Protein AF-A0AA92WK40-F1 (afdb_monomer)

pLDDT: mean 91.24, std 6.4, range [58.88, 98.25]

Secondary structure (DSSP, 8-state):
-EEE-SSEEEEEEEE-SS--SSPPPP-TT-BSEEE--TTEEEEEEEGGGEEE-TTS-EEEETT-EEEEEEEEEEEEETTEEEEEEEEEEEEE---TTSPPTTEEEEEE-STT-EEEEE-TT--EEE--S-GGGEEEEEETTEEEEEESS---TTTS--EEEEEEEEETTEEEEEEEEE--

Radius of gyration: 20.88 Å; Cα contacts (8 Å, |Δi|>4): 430; chains: 1; bounding box: 44×32×64 Å

Nearest PDB structures (foldseek):
  7sz8-assembly2_B  TM=3.788E-01  e=2.258E-03  Homo sapiens
  7sz8-assembly1_A  TM=3.539E-01  e=1.001E-02  Homo sapiens
  5w1d-assembly1_A  TM=3.639E-01  e=1.865E-01  Mus musculus
  4pbw-assembly3_F  TM=2.655E-01  e=5.204E-02  Gallus gallus
  2yd9-assembly1_A-2  TM=3.228E-01  e=6.335E-01  Homo sapiens

InterPro domains:
  IPR032217 Protein of unknown function DUF5036 [PF16439] (2-179)

Mean predicted aligned error: 5.36 Å

Solvent-accessible surface area (backbone atoms only — not comparable to full-atom values): 10190 Å² total; per-residue (Å²): 110,64,53,73,43,94,61,35,31,38,29,81,74,45,81,34,93,68,83,75,81,92,66,78,74,83,56,73,76,62,28,45,60,45,81,66,51,70,44,24,22,34,39,37,35,48,48,89,45,50,48,73,40,90,89,71,47,42,23,34,37,60,68,38,69,34,38,39,36,29,26,75,39,74,35,72,52,101,92,44,77,78,50,67,44,66,51,74,52,74,50,62,41,79,67,89,53,47,61,62,70,70,39,71,66,50,76,41,61,43,57,92,40,69,48,72,39,82,37,52,59,30,76,48,67,46,68,88,62,74,61,81,45,40,50,74,50,76,56,96,18,34,36,37,43,31,42,68,42,59,50,30,91,89,86,40,54,57,47,82,45,66,41,35,38,28,42,88,56,32,26,36,40,33,29,37,37,32,43,122

Organism: NCBI:txid165179

Structure (mmCIF, N/CA/C/O backbone):
data_AF-A0AA92WK40-F1
#
_entry.id   AF-A0AA92WK40-F1
#
loop_
_atom_site.group_PDB
_atom_site.id
_atom_site.type_symbol
_atom_site.label_atom_id
_atom_site.label_alt_id
_atom_site.label_comp_id
_atom_site.label_asym_id
_atom_site.label_entity_id
_atom_site.label_seq_id
_atom_site.pdbx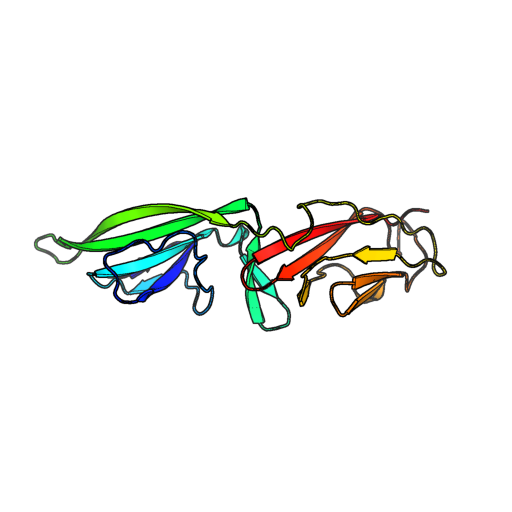_PDB_ins_code
_atom_site.Cartn_x
_atom_site.Cartn_y
_atom_site.Cartn_z
_atom_site.occupancy
_atom_site.B_iso_or_equiv
_atom_site.auth_seq_id
_atom_site.auth_comp_id
_atom_site.auth_asym_id
_atom_site.auth_atom_id
_atom_site.pdbx_PDB_model_num
ATOM 1 N N . MET A 1 1 ? -18.169 11.946 21.550 1.00 88.25 1 MET A N 1
ATOM 2 C CA . MET A 1 1 ? -16.724 11.747 21.780 1.00 88.25 1 MET A CA 1
ATOM 3 C C . MET A 1 1 ? -16.184 11.034 20.564 1.00 88.25 1 MET A C 1
ATOM 5 O O . MET A 1 1 ? -16.852 10.114 20.103 1.00 88.25 1 MET A O 1
ATOM 9 N N . ASN A 1 2 ? -15.027 11.459 20.067 1.00 92.31 2 ASN A N 1
ATOM 10 C CA . ASN A 1 2 ? -14.423 10.904 18.863 1.00 92.31 2 ASN A CA 1
ATOM 11 C C . ASN A 1 2 ? -13.021 10.378 19.186 1.00 92.31 2 ASN A C 1
ATOM 13 O O . ASN A 1 2 ? -12.328 10.960 20.023 1.00 92.31 2 ASN A O 1
ATOM 17 N N . PHE A 1 3 ? -12.609 9.295 18.530 1.00 92.88 3 PHE A N 1
ATOM 18 C CA . PHE A 1 3 ? -11.190 9.001 18.392 1.00 92.88 3 PHE A CA 1
ATOM 19 C C . PHE A 1 3 ? -10.638 9.919 17.319 1.00 92.88 3 PHE A C 1
ATOM 21 O O . PHE A 1 3 ? -11.277 10.091 16.284 1.00 92.88 3 PHE A O 1
ATOM 28 N N . ARG A 1 4 ? -9.471 10.503 17.581 1.00 92.56 4 ARG A N 1
ATOM 29 C CA . ARG A 1 4 ? -8.779 11.381 16.646 1.00 92.56 4 ARG A CA 1
ATOM 30 C C . ARG A 1 4 ? -7.291 11.077 16.661 1.00 92.56 4 ARG A C 1
ATOM 32 O O . ARG A 1 4 ? -6.718 10.882 17.732 1.00 92.56 4 ARG A O 1
ATOM 39 N N . SER A 1 5 ? -6.684 11.048 15.485 1.00 91.06 5 SER A N 1
ATOM 40 C CA . SER A 1 5 ? -5.242 10.911 15.321 1.00 91.06 5 SER A CA 1
ATOM 41 C C . SER A 1 5 ? -4.771 11.678 14.091 1.00 91.06 5 SER A C 1
ATOM 43 O O . SER A 1 5 ? -5.496 11.778 13.105 1.00 91.06 5 SER A O 1
ATOM 45 N N . ASP A 1 6 ? -3.549 12.203 14.155 1.00 89.38 6 ASP A N 1
ATOM 46 C CA . ASP A 1 6 ? -2.934 12.938 13.047 1.00 89.38 6 ASP A CA 1
ATOM 47 C C . ASP A 1 6 ? -2.139 12.013 12.108 1.00 89.38 6 ASP A C 1
ATOM 49 O O . ASP A 1 6 ? -2.012 12.294 10.920 1.00 89.38 6 ASP A O 1
ATOM 53 N N . SER A 1 7 ? -1.625 10.890 12.622 1.00 90.25 7 SER A N 1
ATOM 54 C CA . SER A 1 7 ? -0.788 9.933 11.874 1.00 90.25 7 SER A CA 1
ATOM 55 C C . SER A 1 7 ? -1.389 8.532 11.773 1.00 90.25 7 SER A C 1
ATOM 57 O O . SER A 1 7 ? -0.779 7.629 11.205 1.00 90.25 7 SER A O 1
ATOM 59 N N . TRP A 1 8 ? -2.588 8.338 12.326 1.00 92.62 8 TRP A N 1
ATOM 60 C CA . TRP A 1 8 ? -3.312 7.077 12.239 1.00 92.62 8 TRP A CA 1
ATOM 61 C C . TRP A 1 8 ? -4.696 7.300 11.668 1.00 92.62 8 TRP A C 1
ATOM 63 O O . TRP A 1 8 ? -5.387 8.249 12.033 1.00 92.62 8 TRP A O 1
ATOM 73 N N . GLN A 1 9 ? -5.118 6.369 10.830 1.00 91.56 9 GLN A N 1
ATOM 74 C CA . GLN A 1 9 ? -6.491 6.292 10.372 1.00 91.56 9 GLN A CA 1
ATOM 75 C C . GLN A 1 9 ? -7.210 5.183 11.129 1.00 91.56 9 GLN A C 1
ATOM 77 O O . GLN A 1 9 ? -6.617 4.165 11.495 1.00 91.56 9 GLN A O 1
ATOM 82 N N . VAL A 1 10 ? -8.487 5.413 11.397 1.00 92.88 10 VAL A N 1
ATOM 83 C CA . 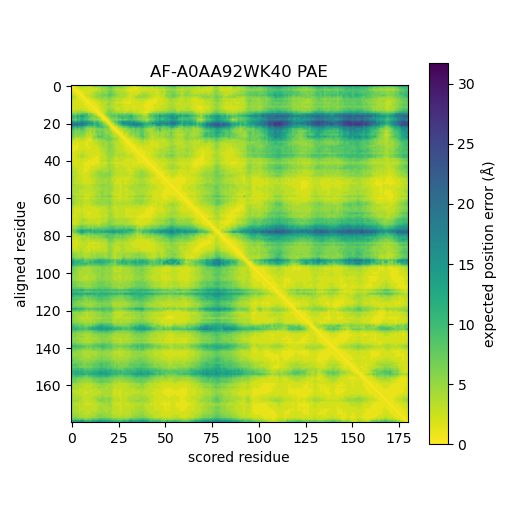VAL A 1 10 ? -9.364 4.540 12.166 1.00 92.88 10 VAL A CA 1
ATOM 84 C C . VAL A 1 10 ? -10.574 4.191 11.309 1.00 92.88 10 VAL A C 1
ATOM 86 O O . VAL A 1 10 ? -11.086 5.029 10.566 1.00 92.88 10 VAL A O 1
ATOM 89 N N . ILE A 1 11 ? -11.037 2.955 11.439 1.00 92.12 11 ILE A N 1
ATOM 90 C CA . ILE A 1 11 ? -12.268 2.456 10.832 1.00 92.12 11 ILE A CA 1
ATOM 91 C C . ILE A 1 11 ? -13.154 1.834 11.913 1.00 92.12 11 ILE A C 1
ATOM 93 O O . ILE A 1 11 ? -12.657 1.121 12.787 1.00 92.12 11 ILE A O 1
ATOM 97 N N . ASP A 1 12 ? -14.460 2.097 11.849 1.00 92.38 12 ASP A N 1
ATOM 98 C CA . ASP A 1 12 ? -15.476 1.385 12.631 1.00 92.38 12 ASP A CA 1
ATOM 99 C C . ASP A 1 12 ? -15.856 0.091 11.899 1.00 92.38 12 ASP A C 1
ATOM 101 O O . ASP A 1 12 ? -16.315 0.109 10.757 1.00 92.38 12 ASP A O 1
ATOM 105 N N . LEU A 1 13 ? -15.637 -1.042 12.560 1.00 90.19 13 LEU A N 1
ATOM 106 C CA . LEU A 1 13 ? -15.936 -2.385 12.061 1.00 90.19 13 LEU A CA 1
ATOM 107 C C . LEU A 1 13 ? -17.298 -2.900 12.554 1.00 90.19 13 LEU A C 1
ATOM 109 O O . LEU A 1 13 ? -17.615 -4.076 12.356 1.00 90.19 13 LEU A O 1
ATOM 113 N N . GLY A 1 14 ? -18.083 -2.041 13.206 1.00 90.44 14 GLY A N 1
ATOM 114 C CA . GLY A 1 14 ? -19.411 -2.317 13.727 1.00 90.44 14 GLY A CA 1
ATOM 115 C C . GLY A 1 14 ? -19.414 -2.991 15.098 1.00 90.44 14 GLY A C 1
ATOM 116 O O . GLY A 1 14 ? -18.389 -3.153 15.768 1.00 90.44 14 GLY A O 1
ATOM 117 N N . ILE A 1 15 ? -20.613 -3.399 15.517 1.00 90.81 15 ILE A N 1
ATOM 118 C CA . ILE A 1 15 ? -20.860 -4.036 16.814 1.00 90.81 15 ILE A CA 1
ATOM 119 C C . ILE A 1 15 ? -20.197 -5.418 16.844 1.00 90.81 15 ILE A C 1
ATOM 121 O O . ILE A 1 15 ? -20.572 -6.316 16.092 1.00 90.81 15 ILE A O 1
ATOM 125 N N . SER A 1 16 ? -19.226 -5.600 17.738 1.00 82.25 16 SER A N 1
ATOM 126 C CA . SER A 1 16 ? -18.613 -6.897 18.032 1.00 82.25 16 SER A CA 1
ATOM 127 C C . SER A 1 16 ? -17.863 -6.832 19.356 1.00 82.25 16 SER A C 1
ATOM 129 O O . SER A 1 16 ? -17.052 -5.936 19.571 1.00 82.25 16 SER A O 1
ATOM 131 N N . SER A 1 17 ? -18.073 -7.833 20.208 1.00 71.62 17 SER A N 1
ATOM 132 C CA . SER A 1 17 ? -17.315 -8.034 21.448 1.00 71.62 17 SER A CA 1
ATOM 133 C C . SER A 1 17 ? -16.096 -8.946 21.276 1.00 71.62 17 SER A C 1
ATOM 135 O O . SER A 1 17 ? -15.374 -9.192 22.236 1.00 71.62 17 SER A O 1
ATOM 137 N N . SER A 1 18 ? -15.861 -9.476 20.070 1.00 73.25 18 SER A N 1
ATOM 138 C CA . SER A 1 18 ? -14.775 -10.421 19.797 1.00 73.25 18 SER A CA 1
ATOM 139 C C . SER A 1 18 ? -13.793 -9.887 18.757 1.00 73.25 18 SER A C 1
ATOM 141 O O . SER A 1 18 ? -14.171 -9.158 17.833 1.00 73.25 18 SER A O 1
ATOM 143 N N . PHE A 1 19 ? -12.529 -10.290 18.899 1.00 76.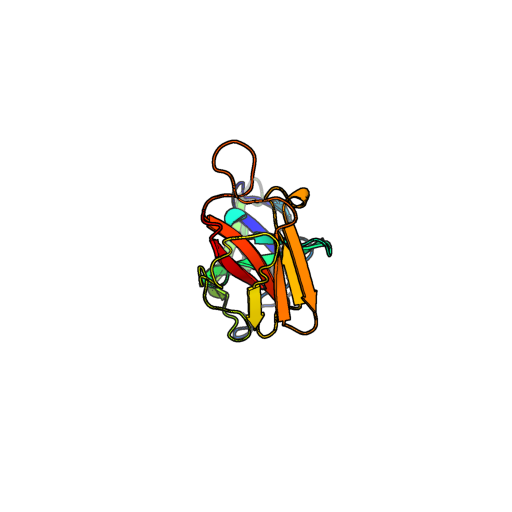25 19 PHE A N 1
ATOM 144 C CA . PHE A 1 19 ? -11.501 -10.121 17.878 1.00 76.25 19 PHE A CA 1
ATOM 145 C C . PHE A 1 19 ? -11.536 -11.343 16.951 1.00 76.25 19 PHE A C 1
ATOM 147 O O . PHE A 1 19 ? -11.058 -12.408 17.351 1.00 76.25 19 PHE A O 1
ATOM 154 N N . PRO A 1 20 ? -12.112 -11.247 15.738 1.00 68.38 20 PRO A N 1
ATOM 155 C CA . PRO A 1 20 ? -12.087 -12.360 14.803 1.00 68.38 20 PRO A CA 1
ATOM 156 C C . PRO A 1 20 ? -10.640 -12.728 14.472 1.00 68.38 20 PRO A C 1
ATOM 158 O O . PRO A 1 20 ? -9.761 -11.869 14.357 1.00 68.38 20 PRO A O 1
ATOM 161 N N . SER A 1 21 ? -10.388 -14.025 14.318 1.00 58.88 21 SER A N 1
ATOM 162 C CA . SER A 1 21 ? -9.062 -14.528 13.990 1.00 58.88 21 SER A CA 1
ATOM 163 C C . SER A 1 21 ? -8.650 -14.087 12.580 1.00 58.88 21 SER A C 1
ATOM 165 O O . SER A 1 21 ? -9.384 -14.271 11.612 1.00 58.88 21 SER A O 1
ATOM 167 N N . LYS A 1 22 ? -7.451 -13.494 12.485 1.00 62.16 22 LYS A N 1
ATOM 168 C CA . LYS A 1 22 ? -6.608 -13.307 11.282 1.00 62.16 22 LYS A CA 1
ATOM 169 C C . LYS A 1 22 ? -7.221 -12.652 10.033 1.00 62.16 22 LYS A C 1
ATOM 171 O O . LYS A 1 22 ? -6.526 -12.540 9.031 1.00 62.16 22 LYS A O 1
ATOM 176 N N . THR A 1 23 ? -8.469 -12.197 10.061 1.00 67.00 23 THR A N 1
ATOM 177 C CA . THR A 1 23 ? -9.066 -11.523 8.903 1.00 67.00 23 THR A CA 1
ATOM 178 C C . THR A 1 23 ? -8.677 -10.055 8.945 1.00 67.00 23 THR A C 1
ATOM 180 O O . THR A 1 23 ? -9.003 -9.344 9.902 1.00 67.00 23 THR A O 1
ATOM 183 N N . MET A 1 24 ? -7.945 -9.610 7.929 1.00 76.56 24 MET A N 1
ATOM 184 C CA . MET A 1 24 ? -7.543 -8.218 7.820 1.00 76.56 24 MET A CA 1
ATOM 185 C C . MET A 1 24 ? -8.785 -7.340 7.593 1.00 76.56 24 MET A C 1
ATOM 187 O O . MET A 1 24 ? -9.647 -7.709 6.789 1.00 76.56 24 MET A O 1
ATOM 191 N N . PRO A 1 25 ? -8.931 -6.216 8.316 1.00 78.88 25 PRO A N 1
ATOM 192 C CA . PRO A 1 25 ? -10.098 -5.358 8.168 1.00 78.88 25 PRO A CA 1
ATOM 193 C C . PRO A 1 25 ? -10.179 -4.782 6.752 1.00 78.88 25 PRO A C 1
ATOM 195 O O . PRO A 1 25 ? -9.159 -4.543 6.101 1.00 78.88 25 PRO A O 1
ATOM 198 N N . ASN A 1 26 ? -11.408 -4.546 6.290 1.00 80.94 26 ASN A N 1
ATOM 199 C CA . ASN A 1 26 ? -11.632 -3.701 5.125 1.00 80.94 26 ASN A CA 1
ATOM 200 C C . ASN A 1 26 ? -11.130 -2.278 5.428 1.00 80.94 26 ASN A C 1
ATOM 202 O O . ASN A 1 26 ? -11.149 -1.855 6.581 1.00 80.94 26 ASN A O 1
ATOM 206 N N . LEU A 1 27 ? -10.640 -1.585 4.406 1.00 82.94 27 LEU A N 1
ATOM 207 C CA . LEU A 1 27 ? -10.106 -0.230 4.474 1.00 82.94 27 LEU A CA 1
ATOM 208 C C . LEU A 1 27 ? -11.036 0.838 3.894 1.00 82.94 27 LEU A C 1
ATOM 210 O O . LEU A 1 27 ? -10.638 1.991 3.698 1.00 82.94 27 LEU A O 1
ATOM 214 N N . ASP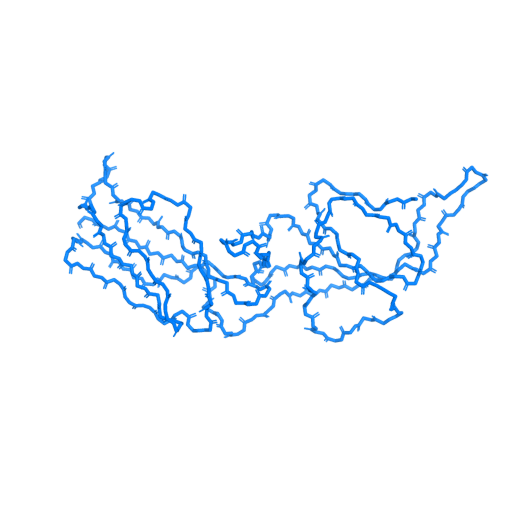 A 1 28 ? -12.279 0.465 3.625 1.00 81.19 28 ASP A N 1
ATOM 215 C CA . ASP A 1 28 ? -13.319 1.415 3.265 1.00 81.19 28 ASP A CA 1
ATOM 216 C C . ASP A 1 28 ? -13.606 2.356 4.447 1.00 81.19 28 ASP A C 1
ATOM 218 O O . ASP A 1 28 ? -13.689 1.926 5.592 1.00 81.19 28 ASP A O 1
ATOM 222 N N . ASN A 1 29 ? -13.806 3.649 4.186 1.00 84.94 29 ASN A N 1
ATOM 223 C CA . ASN A 1 29 ? -14.134 4.655 5.212 1.00 84.94 29 ASN A CA 1
ATOM 224 C C . ASN A 1 29 ? -13.046 4.903 6.278 1.00 84.94 29 ASN A C 1
ATOM 226 O O . ASN A 1 29 ? -13.365 5.254 7.416 1.00 84.94 29 ASN A O 1
ATOM 230 N N . LEU A 1 30 ? -11.765 4.761 5.923 1.00 89.44 30 LEU A N 1
ATOM 231 C CA . LEU A 1 30 ? -10.666 5.247 6.763 1.00 89.44 30 LEU A CA 1
ATOM 232 C C . LEU A 1 30 ? -10.843 6.736 7.090 1.00 89.44 30 LEU A C 1
ATOM 234 O O . LEU A 1 30 ? -11.008 7.564 6.193 1.00 89.44 30 LEU A O 1
ATOM 238 N N . SER A 1 31 ? -10.758 7.077 8.374 1.00 91.94 31 SER A N 1
ATOM 239 C CA . SER A 1 31 ? -10.872 8.456 8.848 1.00 91.94 31 SER A CA 1
ATOM 240 C C . SER A 1 31 ? -9.826 8.772 9.912 1.00 91.94 31 SER A C 1
ATOM 242 O O . SER A 1 31 ? -9.488 7.925 10.735 1.00 91.94 31 SER A O 1
ATOM 244 N N . SER A 1 32 ? -9.329 10.007 9.933 1.00 92.25 32 SER A N 1
ATOM 245 C CA . SER A 1 32 ? -8.508 10.521 11.040 1.00 92.25 32 SER A CA 1
ATOM 246 C C . SER A 1 32 ? -9.339 10.828 12.289 1.00 92.25 32 SER A C 1
ATOM 248 O O . SER A 1 32 ? -8.787 10.954 13.382 1.00 92.25 32 SER A O 1
ATOM 250 N N . GLU A 1 33 ? -10.664 10.933 12.143 1.00 94.38 33 GLU A N 1
ATOM 251 C CA . GLU A 1 33 ? -11.597 11.195 13.233 1.00 94.38 33 GLU A CA 1
ATOM 252 C C . GLU A 1 33 ? -12.882 10.371 13.088 1.00 94.38 33 GLU A C 1
ATOM 254 O O . GLU A 1 33 ? -13.533 10.387 12.042 1.00 94.38 33 GLU A O 1
ATOM 259 N N . ILE A 1 34 ? -13.270 9.649 14.141 1.00 93.88 34 ILE A N 1
ATOM 260 C CA . ILE A 1 34 ? -14.464 8.797 14.120 1.00 93.88 34 ILE A CA 1
ATOM 261 C C . ILE A 1 34 ? -15.211 8.817 15.449 1.00 93.88 34 ILE A C 1
ATOM 263 O O . ILE A 1 34 ? -14.605 8.852 16.522 1.00 93.88 34 ILE A O 1
ATOM 267 N N . SER A 1 35 ? -16.543 8.784 15.387 1.00 93.50 35 SER A N 1
ATOM 268 C CA . SER A 1 35 ? -17.381 8.713 16.582 1.00 93.50 35 SER A CA 1
ATOM 269 C C . SER A 1 35 ? -17.215 7.388 17.317 1.00 93.50 35 SER A C 1
ATOM 271 O O . SER A 1 35 ? -17.268 6.311 16.726 1.00 93.50 35 SER A O 1
ATOM 273 N N . VAL A 1 36 ? -17.032 7.487 18.634 1.00 93.62 36 VAL A N 1
ATOM 274 C CA . VAL A 1 36 ? -16.823 6.331 19.507 1.00 93.62 36 VAL A CA 1
ATOM 275 C C . VAL A 1 36 ? -18.156 5.825 20.036 1.00 93.62 36 VAL A C 1
ATOM 277 O O . VAL A 1 36 ? -18.917 6.589 20.637 1.00 93.62 36 VAL A O 1
ATOM 280 N N . LEU A 1 37 ? -18.398 4.530 19.868 1.00 92.81 37 LEU A N 1
ATOM 281 C CA . LEU A 1 37 ? -19.593 3.826 20.309 1.00 92.81 37 LEU A CA 1
ATOM 282 C C . LEU A 1 37 ? -19.190 2.635 21.199 1.00 92.81 37 LEU A C 1
ATOM 284 O O . LEU A 1 37 ? -18.267 1.89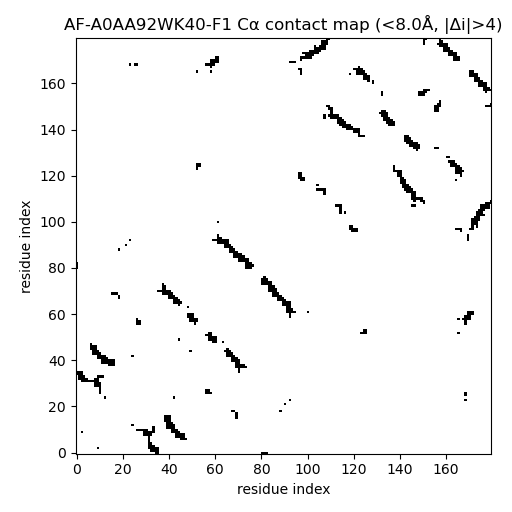9 20.850 1.00 92.81 37 LEU A O 1
ATOM 288 N N . PRO A 1 38 ? -19.830 2.430 22.365 1.00 91.06 38 PRO A N 1
ATOM 289 C CA . PRO A 1 38 ? -19.575 1.252 23.188 1.00 91.06 38 PRO A CA 1
ATOM 290 C C . PRO A 1 38 ? -19.984 -0.024 22.454 1.00 91.06 38 PRO A C 1
ATOM 292 O O . PRO A 1 38 ? -20.941 -0.021 21.682 1.00 91.06 38 PRO A O 1
ATOM 295 N N . ASN A 1 39 ? -19.283 -1.120 22.727 1.00 90.25 39 ASN A N 1
ATOM 296 C CA . ASN A 1 39 ? -19.431 -2.424 22.077 1.00 90.25 39 ASN A CA 1
ATOM 297 C C . ASN A 1 39 ? -19.144 -2.427 20.564 1.00 90.25 39 ASN A C 1
ATOM 299 O O . ASN A 1 39 ? -19.411 -3.428 19.894 1.00 90.25 39 ASN A O 1
ATOM 303 N N . HIS A 1 40 ? -18.598 -1.335 20.021 1.00 92.94 40 HIS A N 1
ATOM 304 C CA . HIS A 1 40 ? -18.068 -1.307 18.663 1.00 92.94 40 HIS A CA 1
ATOM 305 C C . HIS A 1 40 ? -16.604 -1.719 18.653 1.00 92.94 40 HIS A C 1
ATOM 307 O O . HIS A 1 40 ? -15.834 -1.422 19.578 1.00 92.94 40 HIS A O 1
ATOM 313 N N . ARG A 1 41 ? -16.234 -2.391 17.567 1.00 91.69 41 ARG A N 1
ATOM 314 C CA . ARG A 1 41 ? -14.860 -2.736 17.245 1.00 91.69 41 ARG A CA 1
ATOM 315 C C . ARG A 1 41 ? -14.330 -1.756 16.217 1.00 91.69 41 ARG A C 1
ATOM 317 O O . ARG A 1 41 ? -14.996 -1.446 15.240 1.00 91.69 41 ARG A O 1
ATOM 324 N N . TYR A 1 42 ? -13.086 -1.365 16.395 1.00 92.31 42 TYR A N 1
ATOM 325 C CA . TYR A 1 42 ? -12.370 -0.493 15.489 1.00 92.31 42 TYR A CA 1
ATOM 326 C C . TYR A 1 42 ? -11.073 -1.162 15.055 1.00 92.31 42 TYR A C 1
ATOM 328 O O . TYR A 1 42 ? -10.524 -2.005 15.773 1.00 92.31 42 TYR A O 1
ATOM 336 N N . ALA A 1 43 ? -10.569 -0.764 13.894 1.00 91.25 43 ALA A N 1
ATOM 337 C CA . ALA A 1 43 ? -9.182 -0.997 13.524 1.00 91.25 43 ALA A CA 1
ATOM 338 C C . ALA A 1 43 ? -8.482 0.328 13.263 1.00 91.25 43 ALA A C 1
ATOM 340 O O . ALA A 1 43 ? -9.114 1.297 12.846 1.00 91.25 43 ALA A O 1
ATOM 341 N N . CYS A 1 44 ? -7.178 0.365 13.511 1.00 91.62 44 CYS A N 1
ATOM 342 C CA . CYS A 1 44 ? -6.362 1.501 13.135 1.00 91.62 44 CYS A CA 1
ATOM 343 C C . CYS A 1 44 ? -4.999 1.090 12.592 1.00 91.62 44 CYS A C 1
ATOM 345 O O . CYS A 1 44 ? -4.431 0.048 12.944 1.00 91.62 44 CYS A O 1
ATOM 347 N N . CYS A 1 45 ? -4.475 1.960 11.743 1.00 90.25 45 CYS A N 1
ATOM 348 C CA . CYS A 1 45 ? -3.198 1.806 11.073 1.00 90.25 45 CYS A CA 1
ATOM 349 C C . CYS A 1 45 ? -2.514 3.151 10.880 1.00 90.25 45 CYS A C 1
ATOM 351 O O . CYS A 1 45 ? -3.177 4.188 10.823 1.00 90.25 45 CYS A O 1
ATOM 353 N N . ASN A 1 46 ? -1.190 3.122 10.756 1.00 92.12 46 ASN A N 1
ATOM 354 C CA . ASN A 1 46 ? -0.439 4.310 10.382 1.00 92.12 46 ASN A CA 1
ATOM 355 C C . ASN A 1 46 ? -0.764 4.663 8.922 1.00 92.12 46 ASN A C 1
ATOM 357 O O . ASN A 1 46 ? -0.714 3.788 8.054 1.00 92.12 46 ASN A O 1
ATOM 361 N N . THR A 1 47 ? -1.087 5.931 8.677 1.00 90.38 47 THR A N 1
ATOM 362 C CA . THR A 1 47 ? -1.387 6.480 7.348 1.00 90.38 47 THR A CA 1
ATOM 363 C C . THR A 1 47 ? -0.260 6.217 6.345 1.00 90.38 47 THR A C 1
ATOM 365 O O . THR A 1 47 ? -0.530 5.961 5.180 1.00 90.38 47 THR A O 1
ATOM 368 N N . GLU A 1 48 ? 0.998 6.210 6.792 1.00 92.12 48 GLU A N 1
ATOM 369 C CA . GLU A 1 48 ?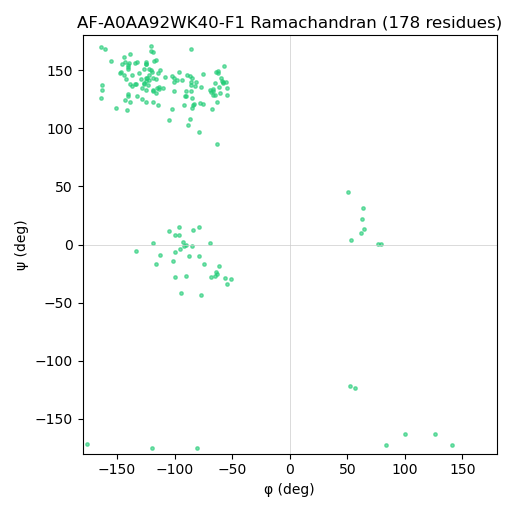 2.175 5.963 5.943 1.00 92.12 48 GLU A CA 1
ATOM 370 C C . GLU A 1 48 ? 2.203 4.550 5.343 1.00 92.12 48 GLU A C 1
ATOM 372 O O . GLU A 1 48 ? 2.818 4.327 4.305 1.00 92.12 48 GLU A O 1
ATOM 377 N N . ASN A 1 49 ? 1.513 3.594 5.972 1.00 91.56 49 ASN A N 1
ATOM 378 C CA . ASN A 1 49 ? 1.446 2.210 5.505 1.00 91.56 49 ASN A CA 1
ATOM 379 C C . ASN A 1 49 ? 0.238 1.955 4.594 1.00 91.56 49 ASN A C 1
ATOM 381 O O . ASN A 1 49 ? 0.017 0.812 4.191 1.00 91.56 49 ASN A O 1
ATOM 385 N N . VAL A 1 50 ? -0.562 2.981 4.294 1.00 92.38 50 VAL A N 1
ATOM 386 C CA . VAL A 1 50 ? -1.765 2.871 3.467 1.00 92.38 50 VAL A CA 1
ATOM 387 C C . VAL A 1 50 ? -1.541 3.572 2.137 1.00 92.38 50 VAL A C 1
ATOM 389 O O . VAL A 1 50 ? -1.049 4.696 2.081 1.00 92.38 50 VAL A O 1
ATOM 392 N N . LEU A 1 51 ? -1.941 2.911 1.055 1.00 93.81 51 LEU A N 1
ATOM 393 C CA . LEU A 1 51 ? -1.878 3.465 -0.290 1.00 93.81 51 LEU A CA 1
ATOM 394 C C . LEU A 1 51 ? -3.234 3.326 -0.980 1.00 93.81 51 LEU A C 1
ATOM 396 O O . LEU A 1 51 ? -3.847 2.258 -0.943 1.00 93.81 51 LEU A O 1
ATOM 400 N N . THR A 1 52 ? -3.686 4.399 -1.632 1.00 93.69 52 THR A N 1
ATOM 401 C CA . THR A 1 52 ? -4.879 4.390 -2.488 1.00 93.69 52 THR A CA 1
ATOM 402 C C . THR A 1 52 ? -4.476 4.091 -3.931 1.00 93.69 52 THR A C 1
ATOM 404 O O . THR A 1 52 ? -3.693 4.828 -4.530 1.00 93.69 52 THR A O 1
ATOM 407 N N . PHE A 1 53 ? -5.006 3.004 -4.488 1.00 95.19 53 PHE A N 1
ATOM 408 C CA . PHE A 1 53 ? -4.736 2.554 -5.856 1.00 95.19 53 PHE A CA 1
ATOM 409 C C . PHE A 1 53 ? -5.668 3.227 -6.889 1.00 95.19 53 PHE A C 1
ATOM 411 O O . PHE A 1 53 ? -6.648 3.859 -6.484 1.00 95.19 53 PHE A O 1
ATOM 418 N N . PRO A 1 54 ? -5.413 3.118 -8.213 1.00 94.75 54 PRO A N 1
ATOM 419 C CA . PRO A 1 54 ? -6.216 3.778 -9.251 1.00 94.75 54 PRO A CA 1
ATOM 420 C C . PRO A 1 54 ? -7.708 3.428 -9.208 1.00 94.75 54 PRO A C 1
ATOM 422 O O . PRO A 1 54 ? -8.546 4.256 -9.550 1.00 94.75 54 PRO A O 1
ATOM 425 N N . SER A 1 55 ? -8.052 2.236 -8.721 1.00 94.56 55 SER A N 1
ATOM 426 C CA . SER A 1 55 ? -9.417 1.780 -8.443 1.00 94.56 55 SER A CA 1
ATOM 427 C C . SER A 1 55 ? -10.094 2.478 -7.257 1.00 94.56 55 SER A C 1
ATOM 429 O O . SER A 1 55 ? -11.224 2.133 -6.914 1.00 94.56 55 SER A O 1
ATOM 431 N N . HIS A 1 56 ? -9.414 3.430 -6.613 1.00 92.94 56 HIS A N 1
ATOM 432 C CA . HIS A 1 56 ? -9.804 4.114 -5.378 1.00 92.94 56 HIS A CA 1
ATOM 433 C C . HIS A 1 56 ? -9.894 3.208 -4.144 1.00 92.94 56 HIS A C 1
ATOM 435 O O . HIS A 1 56 ? -10.411 3.618 -3.105 1.00 92.94 56 HIS A O 1
ATOM 441 N N . LYS A 1 57 ? -9.362 1.986 -4.233 1.00 92.69 57 LYS A N 1
ATOM 442 C CA . LYS A 1 57 ? -9.258 1.067 -3.100 1.00 92.69 57 LYS A CA 1
ATOM 443 C C . LYS A 1 57 ? -7.991 1.335 -2.303 1.00 92.69 57 LYS A C 1
ATOM 445 O O . LYS A 1 57 ? -6.912 1.515 -2.870 1.00 92.69 57 LYS A O 1
ATOM 450 N N . ASN A 1 58 ? -8.130 1.306 -0.985 1.00 92.38 58 ASN A N 1
ATOM 451 C CA . ASN A 1 58 ? -7.016 1.405 -0.054 1.00 92.38 58 ASN A CA 1
ATOM 452 C C . ASN A 1 58 ? -6.419 0.023 0.216 1.00 92.38 58 ASN A C 1
ATOM 454 O O . ASN A 1 58 ? -7.144 -0.970 0.299 1.00 92.38 58 ASN A O 1
ATOM 458 N N . ALA A 1 59 ? -5.106 -0.031 0.401 1.00 92.62 59 ALA A N 1
ATOM 459 C CA . ALA A 1 59 ? -4.408 -1.246 0.787 1.00 92.62 59 ALA A CA 1
ATOM 460 C C . ALA A 1 59 ? -3.293 -0.971 1.800 1.00 92.62 59 ALA A C 1
ATOM 462 O O . ALA A 1 59 ? -2.693 0.102 1.793 1.00 92.62 59 ALA A O 1
ATOM 463 N N . TYR A 1 60 ? -3.013 -1.967 2.637 1.00 91.31 60 TYR A N 1
ATOM 464 C CA . TYR A 1 60 ? -1.927 -2.001 3.611 1.00 91.31 60 TYR A CA 1
ATOM 465 C C . TYR A 1 60 ? -0.629 -2.499 3.002 1.00 91.31 60 TYR A C 1
ATOM 467 O O . TYR A 1 60 ? -0.633 -3.514 2.310 1.00 91.31 60 TYR A O 1
ATOM 475 N N . GLU A 1 61 ? 0.497 -1.898 3.359 1.00 93.12 61 GLU A N 1
ATOM 476 C CA . GLU A 1 61 ? 1.785 -2.511 3.053 1.00 93.12 61 GLU A CA 1
ATOM 477 C C . GLU A 1 61 ? 1.898 -3.870 3.764 1.00 93.12 61 GLU A C 1
ATOM 479 O O . GLU A 1 61 ? 1.539 -3.989 4.940 1.00 93.12 61 GLU A O 1
ATOM 484 N N . ILE A 1 62 ? 2.378 -4.910 3.079 1.00 91.50 62 ILE A N 1
ATOM 485 C CA . ILE A 1 62 ? 2.654 -6.218 3.697 1.00 91.50 62 ILE A CA 1
ATOM 486 C C . ILE A 1 62 ? 3.659 -6.066 4.845 1.00 91.50 62 ILE A C 1
ATOM 488 O O . ILE A 1 62 ? 4.653 -5.349 4.744 1.00 91.50 62 ILE A O 1
ATOM 492 N N . GLY A 1 63 ? 3.412 -6.783 5.942 1.00 88.50 63 GLY A N 1
ATOM 493 C CA . GLY A 1 63 ? 4.254 -6.781 7.134 1.00 88.50 63 GLY A CA 1
ATOM 494 C C . GLY A 1 63 ? 4.042 -5.572 8.044 1.00 88.50 63 GLY A C 1
ATOM 495 O O . GLY A 1 63 ? 4.685 -5.485 9.091 1.00 88.50 63 GLY A O 1
ATOM 496 N N . CYS A 1 64 ? 3.141 -4.648 7.697 1.00 88.62 64 CYS A N 1
ATOM 497 C CA . CYS A 1 64 ? 2.825 -3.518 8.556 1.00 88.62 64 CYS A CA 1
ATOM 498 C C . CYS A 1 64 ? 1.947 -3.947 9.742 1.00 88.62 64 CYS 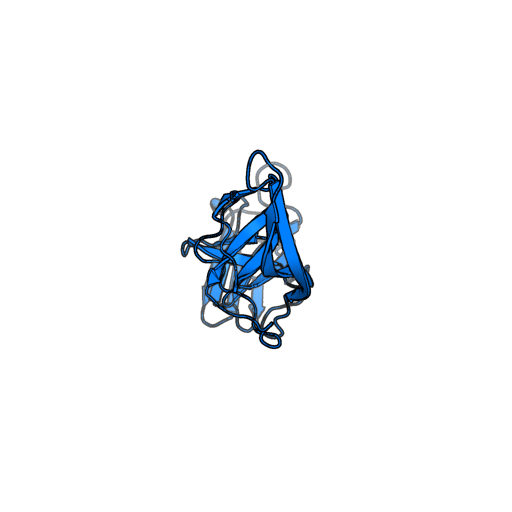A C 1
ATOM 500 O O . CYS A 1 64 ? 1.115 -4.855 9.663 1.00 88.62 64 CYS A O 1
ATOM 502 N N . LYS A 1 65 ? 2.147 -3.281 10.881 1.00 89.00 65 LYS A N 1
ATOM 503 C CA . LYS A 1 65 ? 1.373 -3.533 12.094 1.00 89.00 65 LYS A CA 1
ATOM 504 C C . LYS A 1 65 ? 0.088 -2.714 12.080 1.00 89.00 65 LYS A C 1
ATOM 506 O O . LYS A 1 65 ? 0.131 -1.497 11.906 1.00 89.00 65 LYS A O 1
ATOM 511 N N . TYR A 1 66 ? -1.026 -3.369 12.377 1.00 89.69 66 TYR A N 1
ATOM 512 C CA . TYR A 1 66 ? -2.301 -2.717 12.653 1.00 89.69 66 TYR A CA 1
ATOM 513 C C . TYR A 1 66 ? -2.842 -3.161 14.013 1.00 89.69 66 TYR A C 1
ATOM 515 O O . TYR A 1 66 ? -2.471 -4.216 14.548 1.00 89.69 66 TYR A O 1
ATOM 523 N N . TYR A 1 67 ? -3.710 -2.337 14.588 1.00 90.56 67 TYR A N 1
ATOM 524 C CA . TYR A 1 67 ? -4.367 -2.625 15.857 1.00 90.56 67 TYR A CA 1
ATOM 525 C C . TYR A 1 67 ? -5.858 -2.800 15.641 1.00 90.56 67 TYR A C 1
ATOM 527 O O . TYR A 1 67 ? -6.458 -2.158 14.781 1.00 90.56 67 TYR A O 1
ATOM 535 N N . GLN A 1 68 ? -6.454 -3.665 16.448 1.00 91.50 68 GLN A N 1
ATOM 536 C CA . GLN A 1 68 ? -7.897 -3.760 16.595 1.00 91.50 68 GLN A CA 1
ATOM 537 C C . GLN A 1 68 ? -8.242 -3.544 18.054 1.00 91.50 68 GLN A C 1
ATOM 539 O O . GLN A 1 68 ? -7.525 -4.027 18.930 1.00 91.50 68 GLN A O 1
ATOM 544 N N . PHE A 1 69 ? -9.338 -2.850 18.319 1.00 92.06 69 PHE A N 1
ATOM 545 C CA . PHE A 1 69 ? -9.778 -2.597 19.682 1.00 92.06 69 PHE A CA 1
ATOM 546 C C . PHE A 1 69 ? -11.297 -2.545 19.783 1.00 92.06 69 PHE A C 1
ATOM 548 O O . PHE A 1 69 ? -11.977 -2.155 18.838 1.00 92.06 69 PHE A O 1
ATOM 555 N N . VAL A 1 70 ? -11.821 -2.969 20.927 1.00 93.31 70 VAL A N 1
ATOM 556 C CA . VAL A 1 70 ? -13.246 -2.930 21.265 1.00 93.31 70 VAL A CA 1
ATOM 557 C C . VAL A 1 70 ? -13.429 -1.943 22.402 1.00 93.31 70 VAL A C 1
ATOM 559 O O . VAL A 1 70 ? -12.668 -1.955 23.368 1.00 93.31 70 VAL A O 1
ATOM 562 N N . VAL A 1 71 ? -14.433 -1.078 22.286 1.00 93.25 71 VAL A N 1
ATOM 563 C CA . VAL A 1 71 ? -14.756 -0.095 23.324 1.00 93.25 71 VAL A CA 1
ATOM 564 C C . VAL A 1 71 ? -15.692 -0.728 24.344 1.00 93.25 71 VAL A C 1
ATOM 566 O O . VAL A 1 71 ? -16.870 -0.922 24.060 1.00 93.25 71 VAL A O 1
ATOM 569 N N . SER A 1 72 ? -15.198 -1.018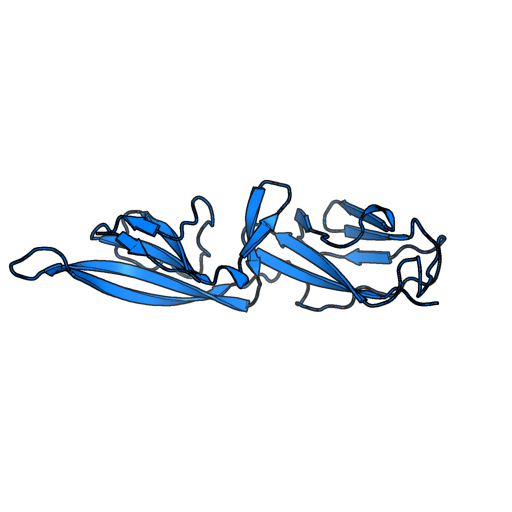 25.544 1.00 91.69 72 SER A N 1
ATOM 570 C CA . SER A 1 72 ? -16.002 -1.650 26.598 1.00 91.69 72 SER A CA 1
ATOM 571 C C . SER A 1 72 ? -16.948 -0.646 27.263 1.00 91.69 72 SER A C 1
ATOM 573 O O . SER A 1 72 ? -18.120 -0.933 27.496 1.00 91.69 72 SER A O 1
ATOM 575 N N . SER A 1 73 ? -16.457 0.558 27.559 1.00 91.75 73 SER A N 1
ATOM 576 C CA . SER A 1 73 ? -17.239 1.618 28.205 1.00 91.75 73 SER A CA 1
ATOM 577 C C . SER A 1 73 ? -16.610 2.996 27.998 1.00 91.75 73 SER A C 1
ATOM 579 O O . SER A 1 73 ? -15.469 3.125 27.545 1.00 91.75 73 SER A O 1
ATOM 581 N N . PHE A 1 74 ? -17.356 4.050 28.334 1.00 94.06 74 PHE A N 1
ATOM 582 C CA . PHE A 1 74 ? -16.807 5.400 28.406 1.00 94.06 74 PHE A CA 1
ATOM 583 C C . PHE A 1 74 ? -16.161 5.657 29.767 1.00 94.06 74 PHE A C 1
ATOM 585 O O . PHE A 1 74 ? -16.664 5.232 30.804 1.00 94.06 74 PHE A O 1
ATOM 592 N N . LEU A 1 75 ? -15.060 6.404 29.750 1.00 92.31 75 LEU A N 1
ATOM 593 C CA . LEU A 1 75 ? -14.519 7.059 30.931 1.00 92.31 75 LEU A CA 1
ATOM 594 C C . LEU A 1 75 ? -15.277 8.367 31.129 1.00 92.31 75 LEU A C 1
ATOM 596 O O . LEU A 1 75 ? -15.264 9.242 30.257 1.00 92.31 75 LEU A O 1
ATOM 600 N N . GLU A 1 76 ? -15.919 8.502 32.280 1.00 92.75 76 GLU A N 1
ATOM 601 C CA . GLU A 1 76 ? -16.751 9.652 32.616 1.00 92.75 76 GLU A CA 1
ATOM 602 C C . GLU A 1 76 ? -16.156 10.420 33.798 1.00 92.75 76 GLU A C 1
ATOM 604 O O . GLU A 1 76 ? -15.595 9.848 34.733 1.00 92.75 76 GLU A O 1
ATOM 609 N N . LYS A 1 77 ? -16.262 11.745 33.730 1.00 91.00 77 LYS A N 1
ATOM 610 C CA . LYS A 1 77 ? -16.090 12.666 34.856 1.00 91.00 77 LYS A CA 1
ATOM 611 C C . LYS A 1 77 ? -17.390 13.448 35.028 1.00 91.00 77 LYS A C 1
ATOM 613 O O . LYS A 1 77 ? -18.250 13.411 34.153 1.00 91.00 77 LYS A O 1
ATOM 618 N N . GLU A 1 78 ? -17.509 14.209 36.113 1.00 87.00 78 GLU A N 1
ATOM 619 C CA . GLU A 1 78 ? -18.690 15.047 36.392 1.00 87.00 78 GLU A CA 1
ATOM 620 C C . GLU A 1 78 ? -19.085 15.960 35.215 1.00 87.00 78 GLU A C 1
ATOM 622 O O . GLU A 1 78 ? -20.260 16.251 35.016 1.00 87.00 78 GLU A O 1
ATOM 627 N N . THR A 1 79 ? -18.113 16.374 34.395 1.00 84.00 79 THR A N 1
ATOM 628 C CA . THR A 1 79 ? -18.300 17.257 33.235 1.00 84.00 79 THR A CA 1
ATOM 629 C C . THR A 1 79 ? -18.592 16.530 31.914 1.00 84.00 79 THR A C 1
ATOM 631 O O . THR A 1 79 ? -18.770 17.188 30.889 1.00 84.00 79 THR A O 1
ATOM 634 N N . GLY A 1 80 ? -18.649 15.192 31.910 1.00 88.69 80 GLY A N 1
ATOM 635 C CA . GLY A 1 80 ? -18.990 14.372 30.745 1.00 88.69 80 GLY A CA 1
ATOM 636 C C . GLY A 1 80 ? -17.962 13.290 30.396 1.00 88.69 80 GLY A C 1
ATOM 637 O O . GLY A 1 80 ? -17.108 12.906 31.196 1.00 88.69 80 GLY A O 1
ATOM 638 N N . LYS A 1 81 ? -18.063 12.774 29.165 1.00 90.88 81 LYS A N 1
ATOM 639 C CA . LYS A 1 81 ? -17.199 11.704 28.639 1.00 90.88 81 LYS A CA 1
ATOM 640 C C . LYS A 1 81 ? -15.820 12.258 28.291 1.00 90.88 81 LYS A C 1
ATOM 642 O O . LYS A 1 81 ? -15.712 13.133 27.435 1.00 90.88 81 LYS A O 1
ATOM 647 N N . VAL A 1 82 ? -14.781 11.719 28.922 1.00 91.06 82 VAL A N 1
ATOM 648 C CA . VAL A 1 82 ? -13.385 12.163 28.755 1.00 91.06 82 VAL A CA 1
ATOM 649 C C . VAL A 1 82 ? -12.493 11.129 28.071 1.00 91.06 82 VAL A C 1
ATOM 651 O O . VAL A 1 82 ? -11.358 11.440 27.726 1.00 91.06 82 VAL A O 1
ATOM 654 N N . GLY A 1 83 ? -12.984 9.904 27.874 1.00 91.38 83 GLY A N 1
ATOM 655 C CA . GLY A 1 83 ? -12.243 8.847 27.193 1.00 91.38 83 GLY A CA 1
ATOM 656 C C . GLY A 1 83 ? -13.057 7.567 27.018 1.00 91.38 83 GLY A C 1
ATOM 657 O O . GLY A 1 83 ? -14.255 7.525 27.302 1.00 91.38 83 GLY A O 1
ATOM 658 N N . ALA A 1 84 ? -12.390 6.511 26.562 1.00 93.56 84 ALA A N 1
ATOM 659 C CA . ALA A 1 84 ? -12.941 5.168 26.420 1.00 93.56 84 ALA A CA 1
ATOM 660 C C . ALA A 1 84 ? -12.010 4.150 27.081 1.00 93.56 84 ALA A C 1
ATOM 662 O O . ALA A 1 84 ? -10.789 4.266 26.977 1.00 93.56 84 ALA A O 1
ATOM 663 N N . VAL A 1 85 ? -12.594 3.144 27.723 1.00 93.88 85 VAL A N 1
ATOM 664 C CA . VAL A 1 85 ? -11.882 1.922 28.099 1.00 93.88 85 VAL A CA 1
ATOM 665 C C . VAL A 1 85 ? -11.913 0.997 26.893 1.00 93.88 85 VAL A C 1
ATOM 667 O O . VAL A 1 85 ? -12.990 0.728 26.355 1.00 93.88 85 VAL A O 1
ATOM 670 N N . VAL A 1 86 ? -10.741 0.532 26.463 1.00 93.44 86 VAL A N 1
ATOM 671 C CA . VAL A 1 86 ? -10.616 -0.350 25.304 1.00 93.44 86 VAL A CA 1
ATOM 672 C C . VAL A 1 86 ? -9.844 -1.613 25.649 1.00 93.44 86 VAL A C 1
ATOM 674 O O . VAL A 1 86 ? -8.819 -1.568 26.329 1.00 93.44 86 VAL A O 1
ATOM 677 N N . GLU A 1 87 ? -10.315 -2.734 25.125 1.00 93.44 87 GLU A N 1
ATOM 678 C CA . GLU A 1 87 ? -9.516 -3.946 24.973 1.00 93.44 87 GLU A CA 1
ATOM 679 C C . GLU A 1 87 ? -8.914 -3.933 23.571 1.00 93.44 87 GLU A C 1
ATOM 681 O O . GLU A 1 87 ? -9.581 -3.501 22.631 1.00 93.44 87 GLU A O 1
ATOM 686 N N . TYR A 1 88 ? -7.664 -4.368 23.403 1.00 92.44 88 TYR A N 1
ATOM 687 C CA . TYR A 1 88 ? -6.993 -4.289 22.106 1.00 92.44 88 TYR A CA 1
ATOM 688 C C . TYR A 1 88 ? -6.095 -5.488 21.813 1.00 92.44 88 TYR A C 1
ATOM 690 O O . TYR A 1 88 ? -5.598 -6.170 22.707 1.00 92.44 88 TYR A O 1
ATOM 698 N N . THR A 1 89 ? -5.856 -5.704 20.524 1.00 91.19 89 THR A N 1
ATOM 699 C CA . THR A 1 89 ? -4.887 -6.657 19.990 1.00 91.19 89 THR A CA 1
ATOM 700 C C . THR A 1 89 ? -4.141 -6.036 18.814 1.00 91.19 89 THR A C 1
ATOM 702 O O . THR A 1 89 ? -4.566 -5.027 18.245 1.00 91.19 89 THR A O 1
ATOM 705 N N . SER A 1 90 ? -3.020 -6.639 18.432 1.00 89.88 90 SER A N 1
ATOM 706 C CA . SER A 1 90 ? -2.268 -6.241 17.245 1.00 89.88 90 SER A CA 1
ATOM 707 C C . SER A 1 90 ? -2.025 -7.415 16.320 1.00 89.88 90 SER A C 1
ATOM 709 O O . SER A 1 90 ? -1.913 -8.558 16.762 1.00 89.88 90 SER A O 1
ATOM 711 N N . SER A 1 91 ? -1.918 -7.133 15.031 1.00 87.69 91 SER A N 1
ATOM 712 C CA . SER A 1 91 ? -1.633 -8.128 14.002 1.00 87.69 91 SER A CA 1
ATOM 713 C C . SER A 1 91 ? -0.752 -7.513 12.918 1.00 87.69 91 SER A C 1
ATOM 715 O O . SER A 1 91 ? -0.632 -6.290 12.827 1.00 87.69 91 SER A O 1
ATOM 717 N N . LEU A 1 92 ? -0.100 -8.372 12.140 1.00 87.25 92 LEU A N 1
ATOM 718 C CA . LEU A 1 92 ? 0.635 -7.972 10.945 1.00 87.25 92 LEU A CA 1
ATOM 719 C C . LEU A 1 92 ? -0.247 -8.221 9.724 1.00 87.25 92 LEU A C 1
ATOM 721 O O . LEU A 1 92 ? -0.959 -9.229 9.688 1.00 87.25 92 LEU A O 1
ATOM 725 N N . SER A 1 93 ? -0.201 -7.322 8.745 1.00 82.69 93 SER A N 1
ATOM 726 C CA . SER A 1 93 ? -0.685 -7.626 7.400 1.00 82.69 93 SER A CA 1
ATOM 727 C C . SER A 1 93 ? 0.204 -8.722 6.804 1.00 82.69 93 SER A C 1
ATOM 729 O O . SER A 1 93 ? 1.431 -8.631 6.835 1.00 82.69 93 SER A O 1
ATOM 731 N N . ASP A 1 94 ? -0.408 -9.781 6.290 1.00 78.12 94 ASP A N 1
ATOM 732 C CA . ASP A 1 94 ? 0.294 -10.882 5.632 1.00 78.12 94 ASP A CA 1
ATOM 733 C C . ASP A 1 94 ? -0.483 -11.257 4.375 1.00 78.12 94 ASP A C 1
ATOM 735 O O . ASP A 1 94 ? -1.713 -11.330 4.401 1.00 78.12 94 ASP A O 1
ATOM 739 N N . GLU A 1 95 ? 0.241 -11.474 3.287 1.00 75.00 95 GLU A N 1
ATOM 740 C CA . GLU A 1 95 ? -0.304 -11.974 2.034 1.00 75.00 95 GLU A CA 1
ATOM 741 C C . GLU A 1 95 ? 0.787 -12.746 1.309 1.00 75.00 95 GLU A C 1
ATOM 743 O O . GLU A 1 95 ? 1.826 -12.199 0.939 1.00 75.00 95 GLU A O 1
ATOM 748 N N . LYS A 1 96 ? 0.541 -14.038 1.112 1.00 78.69 96 LYS A N 1
ATOM 749 C CA . LYS A 1 96 ? 1.513 -14.952 0.500 1.00 78.69 96 LYS A CA 1
ATOM 750 C C . LYS A 1 96 ? 1.414 -14.964 -1.018 1.00 78.69 96 LYS A C 1
ATOM 752 O O . LYS A 1 96 ? 2.262 -15.549 -1.681 1.00 78.69 96 LYS A O 1
ATOM 757 N N . GLU A 1 97 ? 0.376 -14.336 -1.557 1.00 87.44 97 GLU A N 1
ATOM 758 C CA . GLU A 1 97 ? 0.104 -14.277 -2.989 1.00 87.44 97 GLU A CA 1
ATOM 759 C C . GLU A 1 97 ? 0.622 -12.993 -3.648 1.00 87.44 97 GLU A C 1
ATOM 761 O O . GLU A 1 97 ? 0.235 -12.672 -4.772 1.00 87.44 97 GLU A O 1
ATOM 766 N N . LEU A 1 98 ? 1.502 -12.260 -2.965 1.00 93.56 98 LEU A N 1
ATOM 767 C CA . LEU A 1 98 ? 2.240 -11.129 -3.513 1.00 93.56 98 LEU A CA 1
ATOM 768 C C . LEU A 1 98 ? 3.754 -11.358 -3.374 1.00 93.56 98 LEU A C 1
ATOM 770 O O . LEU A 1 98 ? 4.193 -12.048 -2.451 1.00 93.56 98 LEU A O 1
ATOM 774 N N . PRO A 1 99 ? 4.570 -10.788 -4.280 1.00 94.31 99 PRO A N 1
ATOM 775 C CA . PRO A 1 99 ? 6.023 -10.849 -4.177 1.00 94.31 99 PRO A CA 1
ATOM 776 C C . PRO A 1 99 ? 6.545 -10.280 -2.855 1.00 94.31 99 PRO A C 1
ATOM 778 O O . PRO A 1 99 ? 5.953 -9.369 -2.263 1.00 94.31 99 PRO A O 1
ATOM 781 N N . GLN A 1 100 ? 7.716 -10.759 -2.432 1.00 92.44 100 GLN A N 1
ATOM 782 C CA . GLN A 1 100 ? 8.403 -10.190 -1.278 1.00 92.44 100 GLN A CA 1
ATOM 783 C C . GLN A 1 100 ? 8.666 -8.693 -1.507 1.00 92.44 100 GLN A C 1
ATOM 785 O O . GLN A 1 100 ? 9.032 -8.269 -2.606 1.00 92.44 100 GLN A O 1
ATOM 790 N N . LYS A 1 101 ? 8.484 -7.892 -0.455 1.00 92.88 101 LYS A N 1
ATOM 791 C CA . LYS A 1 101 ? 8.791 -6.461 -0.480 1.00 92.88 101 LYS A CA 1
ATOM 792 C C . LYS A 1 101 ? 10.246 -6.225 -0.901 1.00 92.88 101 LYS A C 1
ATOM 794 O O . LYS A 1 101 ? 11.140 -6.954 -0.478 1.00 92.88 101 LYS A O 1
ATOM 799 N N . ASP A 1 102 ? 10.444 -5.198 -1.721 1.00 94.81 102 ASP A N 1
ATOM 800 C CA . ASP A 1 102 ? 11.726 -4.786 -2.299 1.00 94.81 102 ASP A CA 1
ATOM 801 C C . ASP A 1 102 ? 12.363 -5.845 -3.221 1.00 94.81 102 ASP A C 1
ATOM 803 O O . ASP A 1 102 ? 13.568 -5.822 -3.465 1.00 94.81 102 ASP A O 1
ATOM 807 N N . THR A 1 103 ? 11.566 -6.773 -3.772 1.00 96.12 103 THR A N 1
ATOM 808 C CA . THR A 1 103 ? 12.057 -7.686 -4.816 1.00 96.12 103 THR A CA 1
ATOM 809 C C . THR A 1 103 ? 12.462 -6.885 -6.048 1.00 96.12 103 THR A C 1
ATOM 811 O O . THR A 1 103 ? 11.627 -6.192 -6.632 1.00 96.12 103 THR A O 1
ATOM 814 N N . ASN A 1 104 ? 13.717 -7.031 -6.472 1.00 97.50 104 ASN A N 1
ATOM 815 C CA . ASN A 1 104 ? 14.171 -6.532 -7.762 1.00 97.50 104 ASN A CA 1
ATOM 816 C C . ASN A 1 104 ? 13.699 -7.482 -8.875 1.00 97.50 104 ASN A C 1
ATOM 818 O O . ASN A 1 104 ? 14.012 -8.673 -8.852 1.00 97.50 104 ASN A O 1
ATOM 822 N N . ILE A 1 105 ? 12.931 -6.961 -9.829 1.00 97.50 105 ILE A N 1
ATOM 823 C CA . ILE A 1 105 ? 12.307 -7.736 -10.909 1.00 97.50 105 ILE A CA 1
ATOM 824 C C . ILE A 1 105 ? 13.131 -7.740 -12.199 1.00 97.50 105 ILE A C 1
ATOM 826 O O . ILE A 1 105 ? 12.753 -8.416 -13.155 1.00 97.50 105 ILE A O 1
ATOM 830 N N . GLY A 1 106 ? 14.243 -7.003 -12.242 1.00 97.19 106 GLY A N 1
ATOM 831 C CA . GLY A 1 106 ? 15.185 -7.008 -13.352 1.00 97.19 106 GLY A CA 1
ATOM 832 C C . GLY A 1 106 ? 15.755 -5.637 -13.705 1.00 97.19 106 GLY A C 1
ATOM 833 O O . GLY A 1 106 ? 15.541 -4.636 -13.023 1.00 97.19 106 GLY A O 1
ATOM 834 N N . ASN A 1 107 ? 16.492 -5.628 -14.814 1.00 97.06 107 ASN A N 1
ATOM 835 C CA . ASN A 1 107 ? 17.224 -4.480 -15.335 1.00 97.06 107 ASN A CA 1
ATOM 836 C C . ASN A 1 107 ? 16.798 -4.200 -16.783 1.00 97.06 107 ASN A C 1
ATOM 838 O O . ASN A 1 107 ? 16.582 -5.147 -17.538 1.00 97.06 107 ASN A O 1
ATOM 842 N N . LEU A 1 108 ? 16.717 -2.925 -17.164 1.00 96.56 108 LEU A N 1
ATOM 843 C CA . LEU A 1 108 ? 16.511 -2.464 -18.540 1.00 96.56 108 LEU A CA 1
ATOM 844 C C . LEU A 1 108 ? 17.707 -1.621 -18.992 1.00 96.56 108 LEU A C 1
ATOM 846 O O . LEU A 1 108 ? 18.118 -0.706 -18.281 1.00 96.56 108 LEU A O 1
ATOM 850 N N . PHE A 1 109 ? 18.221 -1.899 -20.185 1.00 94.69 109 PHE A N 1
ATOM 851 C CA . PHE A 1 109 ? 19.376 -1.231 -20.797 1.00 94.69 109 PHE A CA 1
ATOM 852 C C . PHE A 1 109 ? 19.014 -0.474 -22.083 1.00 94.69 109 PHE A C 1
ATOM 854 O O . PHE A 1 109 ? 19.771 0.377 -22.545 1.00 94.69 109 PHE A O 1
ATOM 861 N N . GLY A 1 110 ? 17.855 -0.746 -22.691 1.00 92.00 110 GLY A N 1
ATOM 862 C CA . GLY A 1 110 ? 17.512 -0.151 -23.983 1.00 92.00 110 GLY A CA 1
ATOM 863 C C . GLY A 1 110 ? 16.039 -0.242 -24.365 1.00 92.00 110 GLY A C 1
ATOM 864 O O . GLY A 1 110 ? 15.243 -0.920 -23.721 1.00 92.00 110 GLY A O 1
ATOM 865 N N . LEU A 1 111 ? 15.673 0.470 -25.435 1.00 93.06 111 LEU A N 1
ATOM 866 C CA . LEU A 1 111 ? 14.289 0.576 -25.923 1.00 93.06 111 LEU A CA 1
ATOM 867 C C . LEU A 1 111 ? 13.705 -0.747 -26.434 1.00 93.06 111 LEU A C 1
ATOM 869 O O . LEU A 1 111 ? 12.491 -0.925 -26.401 1.00 93.06 111 LEU A O 1
ATOM 873 N N . ASP A 1 112 ? 14.559 -1.657 -26.899 1.00 90.44 112 ASP A N 1
ATOM 874 C CA . ASP A 1 112 ? 14.140 -2.956 -27.434 1.00 90.44 112 ASP A CA 1
ATOM 875 C C . ASP A 1 112 ? 13.943 -4.011 -26.331 1.00 90.44 112 ASP A C 1
ATOM 877 O O . ASP A 1 112 ? 13.566 -5.151 -26.609 1.00 90.44 112 ASP A O 1
ATOM 881 N N . GLU A 1 113 ? 14.197 -3.644 -25.073 1.00 91.25 113 GLU A N 1
ATOM 882 C CA . GLU A 1 113 ? 14.085 -4.543 -23.935 1.00 91.25 113 GLU A CA 1
ATOM 883 C C . GLU A 1 113 ? 12.739 -4.426 -23.224 1.00 91.25 113 GLU A C 1
ATOM 885 O O . GLU A 1 113 ? 12.116 -3.365 -23.120 1.00 91.25 113 GLU A O 1
ATOM 890 N N . GLN A 1 114 ? 12.309 -5.557 -22.676 1.00 94.69 114 GLN A N 1
ATOM 891 C CA . GLN A 1 114 ? 11.111 -5.648 -21.867 1.00 94.69 114 GLN A CA 1
ATOM 892 C C . GLN A 1 114 ? 11.364 -6.590 -20.693 1.00 94.69 114 GLN A C 1
ATOM 894 O O . GLN A 1 114 ? 11.759 -7.742 -20.872 1.00 94.69 114 GLN A O 1
ATOM 899 N N . LEU A 1 115 ? 11.039 -6.125 -19.493 1.00 95.62 115 LEU A N 1
ATOM 900 C CA . LEU A 1 115 ? 10.934 -6.965 -18.314 1.00 95.62 115 LEU A CA 1
ATOM 901 C C . LEU A 1 115 ? 9.567 -7.634 -18.283 1.00 95.62 115 LEU A C 1
ATOM 903 O O . LEU A 1 115 ? 8.536 -7.005 -18.531 1.00 95.62 115 LEU A O 1
ATOM 907 N N . SER A 1 116 ? 9.565 -8.919 -17.955 1.00 96.31 116 SER A N 1
ATOM 908 C CA . SER A 1 116 ? 8.358 -9.683 -17.670 1.00 96.31 116 SER A CA 1
ATOM 909 C C . SER A 1 116 ? 8.547 -10.372 -16.332 1.00 96.31 116 SER A C 1
ATOM 911 O O . SER A 1 116 ? 9.516 -11.102 -16.143 1.00 96.31 116 SER A O 1
ATOM 913 N N . PHE A 1 117 ? 7.613 -10.150 -15.418 1.00 97.31 117 PHE A N 1
ATOM 914 C CA . PHE A 1 117 ? 7.693 -10.639 -14.053 1.00 97.31 117 PHE A CA 1
ATOM 915 C C . PHE A 1 117 ? 6.364 -11.266 -13.632 1.00 97.31 117 PHE A C 1
ATOM 917 O O . PHE A 1 117 ? 5.289 -10.746 -13.944 1.00 97.31 117 PHE A O 1
ATOM 924 N N . ASP A 1 118 ? 6.442 -12.398 -12.937 1.00 95.81 118 ASP A N 1
ATOM 925 C CA . ASP A 1 118 ? 5.283 -13.021 -12.308 1.00 95.81 118 ASP A CA 1
ATOM 926 C C . ASP A 1 118 ? 4.977 -12.281 -11.000 1.00 95.81 118 ASP A C 1
ATOM 928 O O . ASP A 1 118 ? 5.599 -12.507 -9.963 1.00 95.81 118 ASP A O 1
ATOM 932 N N . ALA A 1 119 ? 4.028 -11.351 -11.075 1.00 93.31 119 ALA A N 1
ATOM 933 C CA . ALA A 1 119 ? 3.518 -10.598 -9.938 1.00 93.31 119 ALA A CA 1
ATOM 934 C C . ALA A 1 119 ? 2.516 -11.418 -9.104 1.00 93.31 119 ALA A C 1
ATOM 936 O O . ALA A 1 119 ? 1.816 -10.856 -8.255 1.00 93.31 119 ALA A O 1
ATOM 937 N N . LEU A 1 120 ? 2.474 -12.739 -9.313 1.00 90.31 120 LEU A N 1
ATOM 938 C CA . LEU A 1 120 ? 1.656 -13.689 -8.583 1.00 90.31 120 LEU A CA 1
ATOM 939 C C . LEU A 1 120 ? 0.176 -13.297 -8.672 1.00 90.31 120 LEU A C 1
ATOM 941 O O . LEU A 1 120 ? -0.389 -13.146 -9.751 1.00 90.31 120 LEU A O 1
ATOM 945 N N . GLY A 1 121 ? -0.473 -13.116 -7.528 1.00 90.00 121 GLY A N 1
ATOM 946 C CA . GLY A 1 121 ? -1.881 -12.780 -7.431 1.00 90.00 121 GLY A CA 1
ATOM 947 C C . GLY A 1 121 ? -2.201 -11.293 -7.563 1.00 90.00 121 GLY A C 1
ATOM 948 O O . GLY A 1 121 ? -3.320 -10.934 -7.199 1.00 90.00 121 GLY A O 1
ATOM 949 N N . ALA A 1 122 ? -1.263 -10.442 -8.000 1.00 95.50 122 ALA A N 1
ATOM 950 C CA . ALA A 1 122 ? -1.483 -9.001 -8.111 1.00 95.50 122 ALA A CA 1
ATOM 951 C C . ALA A 1 122 ? -2.629 -8.660 -9.080 1.00 95.50 122 ALA A C 1
ATOM 953 O O . ALA A 1 122 ? -2.675 -9.115 -10.225 1.00 95.50 122 ALA A O 1
ATOM 954 N N . GLU A 1 123 ? -3.540 -7.812 -8.611 1.00 95.12 123 GLU A N 1
ATOM 955 C CA . GLU A 1 123 ? -4.754 -7.389 -9.319 1.00 95.12 123 GLU A CA 1
ATOM 956 C C . GLU A 1 123 ? -4.590 -6.016 -9.976 1.00 95.12 123 GLU A C 1
ATOM 958 O O . GLU A 1 123 ? -5.265 -5.697 -10.952 1.00 95.12 123 GLU A O 1
ATOM 963 N N . GLU A 1 124 ? -3.733 -5.176 -9.401 1.00 96.31 124 GLU A N 1
ATOM 964 C CA . GLU A 1 124 ? -3.588 -3.771 -9.759 1.00 96.31 124 GLU A CA 1
ATOM 965 C C . GLU A 1 124 ? -2.192 -3.264 -9.386 1.00 96.31 124 GLU A C 1
ATOM 967 O O . GLU A 1 124 ? -1.539 -3.830 -8.504 1.00 96.31 124 GLU A O 1
ATOM 972 N N . TYR A 1 125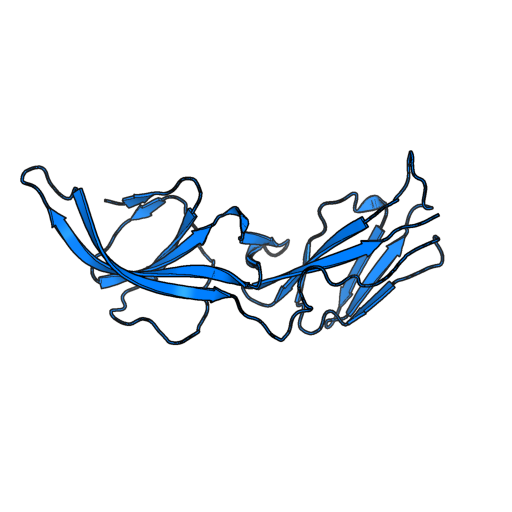 ? -1.739 -2.187 -10.031 1.00 97.31 125 TYR A N 1
ATOM 973 C CA . TYR A 1 125 ? -0.469 -1.546 -9.709 1.00 97.31 125 TYR A CA 1
ATOM 974 C C . TYR A 1 125 ? -0.581 -0.021 -9.577 1.00 97.31 125 TYR A C 1
ATOM 976 O O . TYR A 1 125 ? -1.470 0.603 -10.156 1.00 97.31 125 TYR A O 1
ATOM 984 N N . CYS A 1 126 ? 0.368 0.566 -8.846 1.00 96.69 126 CYS A N 1
ATOM 985 C CA . CYS A 1 126 ? 0.664 1.997 -8.836 1.00 96.69 126 CYS A CA 1
ATOM 986 C C . CYS A 1 126 ? 2.098 2.243 -9.298 1.00 96.69 126 CYS A C 1
ATOM 988 O O . CYS A 1 126 ? 3.018 1.501 -8.945 1.00 96.69 126 CYS A O 1
ATOM 990 N N . PHE A 1 127 ? 2.282 3.338 -10.029 1.00 96.25 127 PHE A N 1
ATOM 991 C CA . PHE A 1 127 ? 3.583 3.856 -10.426 1.00 96.25 127 PHE A CA 1
ATOM 992 C C . PHE A 1 127 ? 3.537 5.382 -10.344 1.00 96.25 127 PHE A C 1
ATOM 994 O O . PHE A 1 127 ? 2.739 6.004 -11.043 1.00 96.25 127 PHE A O 1
ATOM 1001 N N . PHE A 1 128 ? 4.339 5.969 -9.456 1.00 90.62 128 PHE A N 1
ATOM 1002 C CA . PHE A 1 128 ? 4.305 7.412 -9.171 1.00 90.62 128 PHE A CA 1
ATOM 1003 C C . PHE A 1 128 ? 5.398 8.208 -9.885 1.00 90.62 128 PHE A C 1
ATOM 1005 O O . PHE A 1 128 ? 5.400 9.435 -9.831 1.00 90.62 128 PHE A O 1
ATOM 1012 N N . GLU A 1 129 ? 6.318 7.515 -10.549 1.00 88.81 129 GLU A N 1
ATOM 1013 C CA . GLU A 1 129 ? 7.406 8.130 -11.304 1.00 88.81 129 GLU A CA 1
ATOM 1014 C C . GLU A 1 129 ? 6.910 8.605 -12.683 1.00 88.81 129 GLU A C 1
ATOM 1016 O O . GLU A 1 129 ? 5.718 8.531 -12.999 1.00 88.81 129 GLU A O 1
ATOM 1021 N N . LYS A 1 130 ? 7.820 9.102 -13.532 1.00 85.94 130 LYS A N 1
ATOM 1022 C CA . LYS A 1 130 ? 7.504 9.609 -14.880 1.00 85.94 130 LYS A CA 1
ATOM 1023 C C . LYS A 1 130 ? 6.945 8.511 -15.789 1.00 85.94 130 LYS A C 1
ATOM 1025 O O . LYS A 1 130 ? 7.666 7.884 -16.558 1.00 85.94 130 LYS A O 1
ATOM 1030 N N . SER A 1 131 ? 5.636 8.295 -15.726 1.00 82.19 131 SER A N 1
ATOM 1031 C CA . SER A 1 131 ? 4.930 7.249 -16.475 1.00 82.19 131 SER A CA 1
ATOM 1032 C C . SER A 1 131 ? 5.037 7.396 -17.996 1.00 82.19 131 SER A C 1
ATOM 1034 O O . SER A 1 131 ? 4.827 6.426 -18.714 1.00 82.19 131 SER A O 1
ATOM 1036 N N . GLU A 1 132 ? 5.397 8.576 -18.506 1.00 90.94 132 GLU A N 1
ATOM 1037 C CA . GLU A 1 132 ? 5.647 8.802 -19.932 1.00 90.94 132 GLU A CA 1
ATOM 1038 C C . GLU A 1 132 ? 6.908 8.095 -20.455 1.00 90.94 132 GLU A C 1
ATOM 1040 O O . GLU A 1 132 ? 6.929 7.690 -21.619 1.00 90.94 132 GLU A O 1
ATOM 1045 N N . ASP A 1 133 ? 7.909 7.870 -19.596 1.00 94.75 133 ASP A N 1
ATOM 1046 C CA . ASP A 1 133 ? 9.172 7.210 -19.953 1.00 94.75 133 ASP A CA 1
ATOM 1047 C C . ASP A 1 133 ? 9.034 5.679 -20.033 1.00 94.75 133 ASP A C 1
ATOM 1049 O O . ASP A 1 133 ? 9.927 5.001 -20.547 1.00 94.75 133 ASP A O 1
ATOM 1053 N N . PHE A 1 134 ? 7.902 5.126 -19.582 1.00 96.00 134 PHE A N 1
ATOM 1054 C CA . PHE A 1 134 ? 7.688 3.687 -19.452 1.00 96.00 134 PHE A CA 1
ATOM 1055 C C . PHE A 1 134 ? 6.368 3.228 -20.077 1.00 96.00 134 PHE A C 1
ATOM 1057 O O . PHE A 1 134 ? 5.345 3.908 -20.053 1.00 96.00 134 PHE A O 1
ATOM 1064 N N . ALA A 1 135 ? 6.366 2.012 -20.608 1.00 96.00 135 ALA A N 1
ATOM 1065 C CA . ALA A 1 135 ? 5.155 1.253 -20.871 1.00 96.00 135 ALA A CA 1
ATOM 1066 C C . ALA A 1 135 ? 5.042 0.166 -19.797 1.00 96.00 135 ALA A C 1
ATOM 1068 O O . ALA A 1 135 ? 5.802 -0.801 -19.815 1.00 96.00 135 ALA A O 1
ATOM 1069 N N . ILE A 1 136 ? 4.106 0.334 -18.861 1.00 97.00 136 ILE A N 1
ATOM 1070 C CA . ILE A 1 136 ? 3.849 -0.629 -17.784 1.00 97.00 136 ILE A CA 1
ATOM 1071 C C . ILE A 1 136 ? 2.463 -1.227 -17.989 1.00 97.00 136 ILE A C 1
ATOM 1073 O O . ILE A 1 136 ? 1.511 -0.508 -18.289 1.00 97.00 136 ILE A O 1
ATOM 1077 N N . SER A 1 137 ? 2.346 -2.543 -17.843 1.00 96.31 137 SER A N 1
ATOM 1078 C CA . SER A 1 137 ? 1.055 -3.231 -17.864 1.00 96.31 137 SER A CA 1
ATOM 1079 C C . SER A 1 137 ? 1.046 -4.394 -16.885 1.00 96.31 137 SER A C 1
ATOM 1081 O O . SER A 1 137 ? 2.064 -5.054 -16.692 1.00 96.31 137 SER A O 1
ATOM 1083 N N . LEU A 1 138 ? -0.114 -4.649 -16.287 1.00 97.31 138 LEU A N 1
ATOM 1084 C CA . LEU A 1 138 ? -0.370 -5.806 -15.441 1.00 97.31 138 LEU A CA 1
ATOM 1085 C C . LEU A 1 138 ? -1.586 -6.534 -16.005 1.00 97.31 138 LEU A C 1
ATOM 1087 O O . LEU A 1 138 ? -2.655 -5.943 -16.154 1.00 97.31 138 LEU A O 1
ATOM 1091 N N . SER A 1 139 ? -1.425 -7.810 -16.333 1.00 94.31 139 SER A N 1
ATOM 1092 C CA . SER A 1 139 ? -2.512 -8.634 -16.862 1.00 94.31 139 SER A CA 1
ATOM 1093 C C . SER A 1 139 ? -2.402 -10.050 -16.326 1.00 94.31 139 SER A C 1
ATOM 1095 O O . SER A 1 139 ? -1.369 -10.687 -16.524 1.00 94.31 139 SER A O 1
ATOM 1097 N N . ASN A 1 140 ? -3.463 -10.548 -15.687 1.00 88.81 140 ASN A N 1
ATOM 1098 C CA . ASN A 1 140 ? -3.527 -11.902 -15.123 1.00 88.81 140 ASN A CA 1
ATOM 1099 C C . ASN A 1 140 ? -2.315 -12.240 -14.232 1.00 88.81 140 ASN A C 1
ATOM 1101 O O . ASN A 1 140 ? -1.713 -13.293 -14.403 1.00 88.81 140 ASN A O 1
ATOM 1105 N N . GLY A 1 141 ? -1.910 -11.323 -13.347 1.00 90.81 141 GLY A N 1
ATOM 1106 C CA . GLY A 1 141 ? -0.749 -11.532 -12.474 1.00 90.81 141 GLY A CA 1
ATOM 1107 C C . GLY A 1 141 ? 0.615 -11.365 -13.153 1.00 90.81 141 GLY A C 1
ATOM 1108 O O . GLY A 1 141 ? 1.639 -11.468 -12.494 1.00 90.81 141 GLY A O 1
ATOM 1109 N N . HIS A 1 142 ? 0.671 -11.048 -14.448 1.00 95.06 142 HIS A N 1
ATOM 1110 C CA . HIS A 1 142 ? 1.929 -10.813 -15.155 1.00 95.06 142 HIS A CA 1
ATOM 1111 C C . HIS A 1 142 ? 2.182 -9.324 -15.350 1.00 95.06 142 HIS A C 1
ATOM 1113 O O . HIS A 1 142 ? 1.427 -8.644 -16.053 1.00 95.06 142 HIS A O 1
ATOM 1119 N N . LEU A 1 143 ? 3.259 -8.834 -14.740 1.00 97.88 143 LEU A N 1
ATOM 1120 C CA . LEU A 1 143 ? 3.735 -7.465 -14.874 1.00 97.88 143 LEU A CA 1
ATOM 1121 C C . LEU A 1 143 ? 4.727 -7.383 -16.036 1.00 97.88 143 LEU A C 1
ATOM 1123 O O . LEU A 1 143 ? 5.663 -8.178 -16.124 1.00 97.88 143 LEU A O 1
ATOM 1127 N N . LYS A 1 144 ? 4.538 -6.398 -16.911 1.00 97.81 144 LYS A N 1
ATOM 1128 C CA . LYS A 1 144 ? 5.468 -6.067 -17.990 1.00 97.81 144 LYS A CA 1
ATOM 1129 C C . LYS A 1 144 ? 5.898 -4.616 -17.886 1.00 97.81 144 LYS A C 1
ATOM 1131 O O . LYS A 1 144 ? 5.050 -3.747 -17.679 1.00 97.81 144 LYS A O 1
ATOM 1136 N N . VAL A 1 145 ? 7.189 -4.372 -18.083 1.00 97.62 145 VAL A N 1
ATOM 1137 C CA . VAL A 1 145 ? 7.794 -3.035 -18.089 1.00 97.62 145 VAL A CA 1
ATOM 1138 C C . VAL A 1 145 ? 8.693 -2.918 -19.314 1.00 97.62 145 VAL A C 1
ATOM 1140 O O . VAL A 1 145 ? 9.542 -3.775 -19.532 1.00 97.62 145 VAL A O 1
ATOM 1143 N N . ALA A 1 146 ? 8.513 -1.869 -20.107 1.00 96.94 146 ALA A N 1
ATOM 1144 C CA . ALA A 1 146 ? 9.396 -1.514 -21.215 1.00 96.94 146 ALA A CA 1
ATOM 1145 C C . ALA A 1 146 ? 9.696 -0.015 -21.191 1.00 96.94 146 ALA A C 1
ATOM 1147 O O . ALA A 1 146 ? 8.909 0.778 -20.662 1.00 96.94 146 ALA A O 1
ATOM 1148 N N . LEU A 1 147 ? 10.813 0.377 -21.794 1.00 96.50 147 LEU A N 1
ATOM 1149 C CA . LEU A 1 147 ? 11.179 1.779 -21.951 1.00 96.50 147 LEU A CA 1
ATOM 1150 C C . LEU A 1 147 ? 10.454 2.400 -23.150 1.00 96.50 147 LEU A C 1
ATOM 1152 O O . LEU A 1 147 ? 10.337 1.798 -24.213 1.00 96.50 147 LEU A O 1
ATOM 1156 N N . ARG A 1 148 ? 9.996 3.641 -22.992 1.00 95.00 148 ARG A N 1
ATOM 1157 C CA . ARG A 1 148 ? 9.538 4.508 -24.095 1.00 95.00 148 ARG A CA 1
ATOM 1158 C C . ARG A 1 148 ? 10.580 5.545 -24.490 1.00 95.00 148 ARG A C 1
ATOM 1160 O O . ARG A 1 148 ? 10.462 6.171 -25.541 1.00 95.00 148 ARG A O 1
ATOM 1167 N N . LYS A 1 149 ? 11.593 5.726 -23.647 1.00 93.94 149 LYS A N 1
ATOM 1168 C CA . LYS A 1 149 ? 12.680 6.679 -23.825 1.00 93.94 149 LYS A CA 1
ATOM 1169 C C . LYS A 1 149 ? 14.007 6.005 -23.508 1.00 93.94 149 LYS A C 1
ATOM 1171 O O . LYS A 1 149 ? 14.094 5.242 -22.551 1.00 93.94 149 LYS A O 1
ATOM 1176 N N . SER A 1 150 ? 15.024 6.269 -24.326 1.00 93.62 150 SER A N 1
ATOM 1177 C CA . SER A 1 150 ? 16.358 5.699 -24.128 1.00 93.62 150 SER A CA 1
ATOM 1178 C C . SER A 1 150 ? 16.925 6.084 -22.758 1.00 93.62 150 SER A C 1
ATOM 1180 O O . SER A 1 150 ? 16.763 7.249 -22.367 1.00 93.62 150 SER A O 1
ATOM 1182 N N . PRO A 1 151 ? 17.616 5.162 -22.062 1.00 94.56 151 PRO A N 1
ATOM 1183 C CA . PRO A 1 151 ? 18.273 5.470 -20.801 1.00 94.56 151 PRO A CA 1
ATOM 1184 C C . PRO A 1 151 ? 19.235 6.649 -20.919 1.00 94.56 151 PRO A C 1
ATOM 1186 O O . PRO A 1 151 ? 19.996 6.756 -21.885 1.00 94.56 151 PRO A O 1
ATOM 1189 N N . ASN A 1 152 ? 19.177 7.567 -19.957 1.00 93.50 152 ASN A N 1
ATOM 1190 C CA . ASN A 1 152 ? 20.057 8.732 -19.915 1.00 93.50 152 ASN A CA 1
ATOM 1191 C C . ASN A 1 152 ? 20.036 9.374 -18.523 1.00 93.50 152 ASN A C 1
ATOM 1193 O O . ASN A 1 152 ? 18.973 9.768 -18.058 1.00 93.50 152 ASN A O 1
ATOM 1197 N N . GLU A 1 153 ? 21.202 9.567 -17.905 1.00 89.81 153 GLU A N 1
ATOM 1198 C CA . GLU A 1 153 ? 21.307 10.101 -16.533 1.00 89.81 153 GLU A CA 1
ATOM 1199 C C . GLU A 1 153 ? 20.781 11.539 -16.366 1.00 89.81 153 GLU A C 1
ATOM 1201 O O . GLU A 1 153 ? 20.401 11.934 -15.268 1.00 89.81 153 GLU A O 1
ATOM 1206 N N . LEU A 1 154 ? 20.768 12.344 -17.434 1.00 87.38 154 LEU A N 1
ATOM 1207 C CA . LEU A 1 154 ? 20.389 13.761 -17.380 1.00 87.38 154 LEU A CA 1
ATOM 1208 C C . LEU A 1 154 ? 18.914 13.990 -17.721 1.00 87.38 154 LEU A C 1
ATOM 1210 O O . LEU A 1 154 ? 18.250 14.826 -17.109 1.00 87.38 154 LEU A O 1
ATOM 1214 N N . TYR A 1 155 ? 18.413 13.292 -18.740 1.00 87.00 155 TYR A N 1
ATOM 1215 C CA . TYR A 1 155 ? 17.127 13.608 -19.368 1.00 87.00 155 TYR A CA 1
ATOM 1216 C C . TYR A 1 155 ? 16.227 12.395 -19.593 1.00 87.00 155 TYR A C 1
ATOM 1218 O O . TYR A 1 155 ? 15.099 12.577 -20.053 1.00 87.00 155 TYR A O 1
ATOM 1226 N N . GLY A 1 156 ? 16.701 11.181 -19.328 1.00 89.62 156 GLY A N 1
ATOM 1227 C CA . GLY A 1 156 ? 15.972 9.938 -19.562 1.00 89.62 156 GLY A CA 1
ATOM 1228 C C . GLY A 1 156 ? 15.755 9.148 -18.276 1.00 89.62 156 GLY A C 1
ATOM 1229 O O . GLY A 1 156 ? 16.079 9.625 -17.187 1.00 89.62 156 GLY A O 1
ATOM 1230 N N . PRO A 1 157 ? 15.179 7.946 -18.395 1.00 94.06 157 PRO A N 1
ATOM 1231 C CA . PRO A 1 157 ? 15.105 7.030 -17.276 1.00 94.06 157 PRO A CA 1
ATOM 1232 C C . PRO A 1 157 ? 16.507 6.508 -16.924 1.00 94.06 157 PRO A C 1
ATOM 1234 O O . PRO A 1 157 ? 17.269 6.122 -17.809 1.00 94.06 157 PRO A O 1
ATOM 1237 N N . TYR A 1 158 ? 16.855 6.522 -15.640 1.00 95.38 158 TYR A N 1
ATOM 1238 C CA . TYR A 1 158 ? 18.100 5.979 -15.098 1.00 95.38 158 TYR A CA 1
ATOM 1239 C C . TYR A 1 158 ? 17.982 5.797 -13.579 1.00 95.38 158 TYR A C 1
ATOM 1241 O O . TYR A 1 158 ? 17.481 6.684 -12.886 1.00 95.38 158 TYR A O 1
ATOM 1249 N N . GLY A 1 159 ? 18.470 4.668 -13.065 1.00 95.56 159 GLY A N 1
ATOM 1250 C CA . GLY A 1 159 ? 18.447 4.320 -11.644 1.00 95.56 159 GLY A CA 1
ATOM 1251 C C . GLY A 1 159 ? 17.324 3.351 -11.264 1.00 95.56 159 GLY A C 1
ATOM 1252 O O . GLY A 1 159 ? 16.756 2.670 -12.119 1.00 95.56 159 GLY A O 1
ATOM 1253 N N . THR A 1 160 ? 17.029 3.269 -9.965 1.00 96.94 160 THR A N 1
ATOM 1254 C CA . THR A 1 160 ? 16.046 2.330 -9.404 1.00 96.94 160 THR A CA 1
ATOM 1255 C C . THR A 1 160 ? 14.651 2.942 -9.363 1.00 96.94 160 THR A C 1
ATOM 1257 O O . THR A 1 160 ? 14.435 3.998 -8.770 1.00 96.94 160 THR A O 1
ATOM 1260 N N . TYR A 1 161 ? 13.683 2.222 -9.917 1.00 97.19 161 TYR A N 1
ATOM 1261 C CA . TYR A 1 161 ? 12.272 2.589 -9.943 1.00 97.19 161 TYR A CA 1
ATOM 1262 C C . TYR A 1 161 ? 11.453 1.626 -9.089 1.00 97.19 161 TYR A C 1
ATOM 1264 O O . TYR A 1 161 ? 11.798 0.453 -8.955 1.00 97.19 161 TYR A O 1
ATOM 1272 N N . SER A 1 162 ? 10.347 2.111 -8.521 1.00 97.50 162 SER A N 1
ATOM 1273 C CA . SER A 1 162 ? 9.449 1.315 -7.675 1.00 97.50 162 SER A CA 1
ATOM 1274 C C . SER A 1 162 ? 8.066 1.163 -8.305 1.00 97.50 162 SER A C 1
ATOM 1276 O O . SER A 1 162 ? 7.468 2.142 -8.747 1.00 97.50 162 SER A O 1
ATOM 1278 N N . ILE A 1 163 ? 7.533 -0.058 -8.289 1.00 97.88 163 ILE A N 1
ATOM 1279 C CA . ILE A 1 163 ? 6.146 -0.374 -8.647 1.00 97.88 163 ILE A CA 1
ATOM 1280 C C . ILE A 1 163 ? 5.472 -0.977 -7.418 1.00 97.88 163 ILE A C 1
ATOM 1282 O O . ILE A 1 163 ? 6.005 -1.884 -6.779 1.00 97.88 163 ILE A O 1
ATOM 1286 N N . TYR A 1 164 ? 4.279 -0.492 -7.097 1.00 97.81 164 TYR A N 1
ATOM 1287 C CA . TYR A 1 164 ? 3.476 -1.013 -5.997 1.00 97.81 164 TYR A CA 1
ATOM 1288 C C . TYR A 1 164 ? 2.411 -1.941 -6.565 1.00 97.81 164 TYR A C 1
ATOM 1290 O O . TYR A 1 164 ? 1.735 -1.570 -7.520 1.00 97.81 164 TYR A O 1
ATOM 1298 N N . LEU A 1 165 ? 2.256 -3.132 -5.995 1.00 97.50 165 LEU A N 1
ATOM 1299 C CA . LEU A 1 165 ? 1.358 -4.181 -6.480 1.00 97.50 165 LEU A CA 1
ATOM 1300 C C . LEU A 1 165 ? 0.313 -4.495 -5.414 1.00 97.50 165 LEU A C 1
ATOM 1302 O O . LEU A 1 165 ? 0.687 -4.857 -4.300 1.00 97.50 165 LEU A O 1
ATOM 1306 N N . ARG A 1 166 ? -0.976 -4.376 -5.749 1.00 95.75 166 ARG A N 1
ATOM 1307 C CA . ARG A 1 166 ? -2.100 -4.636 -4.836 1.00 95.75 166 ARG A CA 1
ATOM 1308 C C . ARG A 1 166 ? -2.720 -6.002 -5.086 1.00 95.75 166 ARG A C 1
ATOM 1310 O O . ARG A 1 166 ? -2.924 -6.395 -6.235 1.00 95.75 166 ARG A O 1
ATOM 1317 N N . LYS A 1 167 ? -3.143 -6.654 -4.006 1.00 93.19 167 LYS A N 1
ATOM 1318 C CA . LYS A 1 167 ? -4.106 -7.758 -4.021 1.00 93.19 167 LYS A CA 1
ATOM 1319 C C . LYS A 1 167 ? -5.073 -7.585 -2.854 1.00 93.19 167 LYS A C 1
ATOM 1321 O O . LYS A 1 167 ? -4.644 -7.480 -1.708 1.00 93.19 167 LYS A O 1
ATOM 1326 N N . GLY A 1 168 ? -6.378 -7.516 -3.125 1.00 90.62 168 GLY A N 1
ATOM 1327 C CA . GLY A 1 168 ? -7.361 -7.235 -2.076 1.00 90.62 168 GLY A CA 1
ATOM 1328 C C . GLY A 1 168 ? -7.001 -5.971 -1.282 1.00 90.62 168 GLY A C 1
ATOM 1329 O O . GLY A 1 168 ? -6.844 -4.900 -1.870 1.00 90.62 168 GLY A O 1
ATOM 1330 N N . ASN A 1 169 ? -6.831 -6.118 0.034 1.00 90.19 169 ASN A N 1
ATOM 1331 C CA . ASN A 1 169 ? -6.546 -5.019 0.962 1.00 90.19 169 ASN A CA 1
ATOM 1332 C C . ASN A 1 169 ? -5.058 -4.895 1.332 1.00 90.19 169 ASN A C 1
ATOM 1334 O O . ASN A 1 169 ? -4.739 -4.141 2.249 1.00 90.19 169 ASN A O 1
ATOM 1338 N N . VAL A 1 170 ? -4.150 -5.634 0.684 1.00 92.50 170 VAL A N 1
ATOM 1339 C CA . VAL A 1 170 ? -2.697 -5.490 0.875 1.00 92.50 170 VAL A CA 1
ATOM 1340 C C . VAL A 1 170 ? -1.998 -5.025 -0.401 1.00 92.50 170 VAL A C 1
ATOM 1342 O O . VAL A 1 170 ? -2.497 -5.215 -1.513 1.00 92.50 170 VAL A O 1
ATOM 1345 N N . TYR A 1 171 ? -0.806 -4.462 -0.244 1.00 95.56 171 TYR A N 1
ATOM 1346 C CA . TYR A 1 171 ? 0.126 -4.222 -1.326 1.00 95.56 171 TYR A CA 1
ATOM 1347 C C . TYR A 1 171 ? 1.570 -4.530 -0.928 1.00 95.56 171 TYR A C 1
ATOM 1349 O O . TYR A 1 171 ? 1.952 -4.476 0.240 1.00 95.56 171 TYR A O 1
ATOM 1357 N N . THR A 1 172 ? 2.389 -4.815 -1.935 1.00 96.31 172 THR A N 1
ATOM 1358 C CA . THR A 1 172 ? 3.848 -4.909 -1.824 1.00 96.31 172 THR A CA 1
ATOM 1359 C C . THR A 1 172 ? 4.503 -3.903 -2.762 1.00 96.31 172 THR A C 1
ATOM 1361 O O . THR A 1 172 ? 3.851 -3.355 -3.654 1.00 96.31 172 THR A O 1
ATOM 1364 N N . LYS A 1 173 ? 5.799 -3.671 -2.583 1.00 96.56 173 LYS A N 1
ATOM 1365 C CA . LYS A 1 173 ? 6.617 -2.847 -3.473 1.00 96.56 173 LYS A CA 1
ATOM 1366 C C . LYS A 1 173 ? 7.677 -3.729 -4.113 1.00 96.56 173 LYS A C 1
ATOM 1368 O O . LYS A 1 173 ? 8.379 -4.446 -3.406 1.00 96.56 173 LYS A O 1
ATOM 1373 N N . VAL A 1 174 ? 7.804 -3.648 -5.427 1.00 97.50 174 VAL A N 1
ATOM 1374 C CA . VAL A 1 174 ? 8.884 -4.266 -6.199 1.00 97.50 174 VAL A CA 1
ATOM 1375 C C . VAL A 1 174 ? 9.690 -3.177 -6.894 1.00 97.50 174 VAL A C 1
ATOM 1377 O O . VAL A 1 174 ? 9.188 -2.069 -7.099 1.00 97.50 174 VAL A O 1
ATOM 1380 N N . THR A 1 175 ? 10.934 -3.473 -7.251 1.00 98.25 175 THR A N 1
ATOM 1381 C CA . THR A 1 175 ? 11.827 -2.510 -7.901 1.00 98.25 175 THR A CA 1
ATOM 1382 C C . THR A 1 175 ? 12.377 -3.048 -9.208 1.00 98.25 175 THR A C 1
ATOM 1384 O O . THR A 1 175 ? 12.474 -4.254 -9.392 1.00 98.25 175 THR A O 1
ATOM 1387 N N . PHE A 1 176 ? 12.755 -2.163 -10.118 1.00 97.94 176 PHE A N 1
ATOM 1388 C CA . PHE A 1 176 ? 13.550 -2.508 -11.294 1.00 97.94 176 PHE A CA 1
ATOM 1389 C C . PHE A 1 176 ? 14.563 -1.399 -11.549 1.00 97.94 176 PHE A C 1
ATOM 1391 O O . PHE A 1 176 ? 14.329 -0.251 -11.167 1.00 97.94 176 PHE A O 1
ATOM 1398 N N . ASP A 1 177 ? 15.666 -1.741 -12.200 1.00 97.62 177 ASP A N 1
ATOM 1399 C CA . ASP A 1 177 ? 16.733 -0.789 -12.489 1.00 97.62 177 ASP A CA 1
ATOM 1400 C C . ASP A 1 177 ? 16.774 -0.453 -13.979 1.00 97.62 177 ASP A C 1
ATOM 1402 O O . ASP A 1 177 ? 16.538 -1.305 -14.839 1.00 97.62 177 ASP A O 1
ATOM 1406 N N . VAL A 1 178 ? 17.087 0.802 -14.288 1.00 96.81 178 VAL A N 1
ATOM 1407 C CA . VAL A 1 178 ? 17.398 1.254 -15.645 1.00 96.81 178 VAL A CA 1
ATOM 1408 C C . VAL A 1 178 ? 18.856 1.679 -15.684 1.00 96.81 178 VAL A C 1
ATOM 1410 O O . VAL A 1 178 ? 19.254 2.594 -14.962 1.00 96.81 178 VAL A O 1
ATOM 1413 N N . ASN A 1 179 ? 19.633 1.022 -16.539 1.00 94.00 179 ASN A N 1
ATOM 1414 C CA . ASN A 1 179 ? 21.076 1.201 -16.662 1.00 94.00 179 ASN A CA 1
ATOM 1415 C C . ASN A 1 179 ? 21.451 1.683 -18.074 1.00 94.00 179 ASN A C 1
ATOM 1417 O O . ASN A 1 179 ? 20.630 1.638 -18.993 1.00 94.00 179 ASN A O 1
ATOM 1421 N N . LEU A 1 180 ? 22.688 2.166 -18.219 1.00 89.56 180 LEU A N 1
ATOM 1422 C CA . LEU A 1 180 ? 23.293 2.566 -19.497 1.00 89.56 180 LEU A CA 1
ATOM 1423 C C . LEU A 1 180 ? 23.976 1.396 -20.213 1.00 89.56 180 LEU A C 1
ATOM 1425 O O . LEU A 1 180 ? 24.464 0.481 -19.510 1.00 89.56 180 LEU A O 1
#

Foldseek 3Di:
DKQADDFKWKDWPAAAPDDDPPDDDFPPPTDRIDDDDANIKMKMFGPVQWDQFPVRGIAGEFFGKMKMKGFHAFDADPVGGDGTDIDMDMDTHHDPQADDAAAAQEEAQFQVDKGKGQRGQFDGKDFDPDCCQWDWDADPRIIMIGGPDHDDPPPHDAAKGWMWTDDRRHIHIYIYGYHD

Sequence (180 aa):
MNFRSDSWQVIDLGISSSFPSKTMPNLDNLSSEISVLPNHRYACCNTENVLTFPSHKNAYEIGCKYYQFVVSSFLEKETGKVGAVVEYTSSLSDEKELPQKDTNIGNLFGLDEQLSFDALGAEEYCFFEKSEDFAISLSNGHLKVALRKSPNELYGPYGTYSIYLRKGNVYTKVTFDVNL